Protein AF-X0XQK7-F1 (afdb_monomer_lite)

Structure (mmCIF, N/CA/C/O backbone):
data_AF-X0XQK7-F1
#
_entry.id   AF-X0XQK7-F1
#
loop_
_atom_site.group_PDB
_atom_site.id
_atom_site.type_symbol
_atom_site.label_atom_id
_atom_site.label_alt_id
_atom_site.label_comp_id
_atom_site.label_asym_id
_atom_site.label_entity_id
_atom_site.label_seq_id
_atom_site.pdbx_PDB_ins_code
_atom_site.Cartn_x
_atom_site.Cartn_y
_atom_site.Cartn_z
_atom_site.occupancy
_atom_site.B_iso_or_equiv
_atom_site.auth_seq_id
_atom_site.auth_comp_id
_atom_site.auth_asym_id
_atom_site.auth_atom_id
_atom_site.pdbx_PDB_model_num
ATOM 1 N N . MET 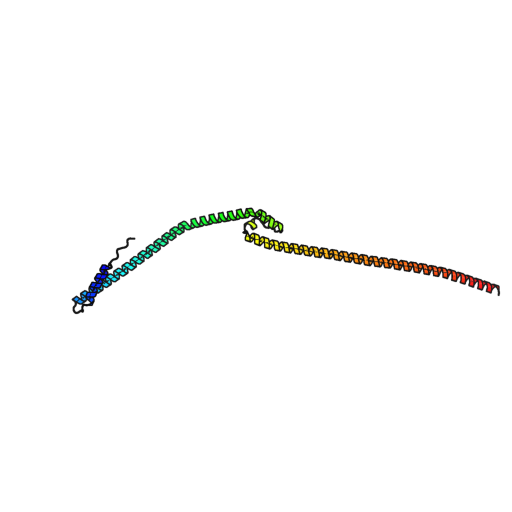A 1 1 ? 21.781 11.638 -45.495 1.00 48.09 1 MET A N 1
ATOM 2 C CA . MET A 1 1 ? 23.182 11.186 -45.359 1.00 48.09 1 MET A CA 1
ATOM 3 C C . MET A 1 1 ? 23.524 10.476 -46.659 1.00 48.09 1 MET A C 1
ATOM 5 O O . MET A 1 1 ? 22.944 9.431 -46.917 1.00 48.09 1 MET A O 1
ATOM 9 N N . GLU A 1 2 ? 24.336 11.081 -47.526 1.00 43.25 2 GLU A N 1
ATOM 10 C CA . GLU A 1 2 ? 24.772 10.426 -48.767 1.00 43.25 2 GLU A CA 1
ATOM 11 C C . GLU A 1 2 ? 25.749 9.304 -48.412 1.00 43.25 2 GLU A C 1
ATOM 13 O O . GLU A 1 2 ? 26.816 9.547 -47.840 1.00 43.25 2 GLU A O 1
ATOM 18 N N . ILE A 1 3 ? 25.367 8.062 -48.701 1.00 53.56 3 ILE A N 1
ATOM 19 C CA . ILE A 1 3 ? 26.274 6.924 -48.590 1.00 53.56 3 ILE A CA 1
ATOM 20 C C . ILE A 1 3 ? 27.269 7.080 -49.738 1.00 53.56 3 ILE A C 1
ATOM 22 O O . ILE A 1 3 ? 26.922 6.844 -50.892 1.00 53.56 3 ILE A O 1
ATOM 26 N N . LYS A 1 4 ? 28.496 7.521 -49.431 1.00 60.38 4 LYS A N 1
ATOM 27 C CA . LYS A 1 4 ? 29.592 7.503 -50.406 1.00 60.38 4 LYS A CA 1
ATOM 28 C C . LYS A 1 4 ? 29.722 6.084 -50.954 1.00 60.38 4 LYS A C 1
ATOM 30 O O . LYS A 1 4 ? 29.776 5.130 -50.179 1.00 60.38 4 LYS A O 1
ATOM 35 N N . GLU A 1 5 ? 29.750 5.965 -52.273 1.00 67.12 5 GLU A N 1
ATOM 36 C CA . GLU A 1 5 ? 29.839 4.687 -52.970 1.00 67.12 5 GLU A CA 1
ATOM 37 C C . GLU A 1 5 ? 31.107 3.927 -52.532 1.00 67.12 5 GLU A C 1
ATOM 39 O O . GLU A 1 5 ? 32.182 4.513 -52.371 1.00 67.12 5 GLU A O 1
ATOM 44 N N . PHE A 1 6 ? 30.966 2.630 -52.245 1.00 68.50 6 PHE A N 1
ATOM 45 C CA . PHE A 1 6 ? 32.054 1.789 -51.741 1.00 68.50 6 PHE A CA 1
ATOM 46 C C . PHE A 1 6 ? 33.120 1.595 -52.825 1.00 68.50 6 PHE A C 1
ATOM 48 O O . PHE A 1 6 ? 32.852 0.994 -53.861 1.00 68.50 6 PHE A O 1
ATOM 55 N N . ASN A 1 7 ? 34.338 2.067 -52.564 1.00 70.44 7 ASN A N 1
ATOM 56 C CA . ASN A 1 7 ? 35.490 1.920 -53.450 1.00 70.44 7 ASN A CA 1
ATOM 57 C C . ASN A 1 7 ? 36.684 1.408 -52.624 1.00 70.44 7 ASN A C 1
ATOM 59 O O . ASN A 1 7 ? 37.007 2.041 -51.613 1.00 70.44 7 ASN A O 1
ATOM 63 N N . PRO A 1 8 ? 37.340 0.290 -52.996 1.00 76.19 8 PRO A N 1
ATOM 64 C CA . PRO A 1 8 ? 37.168 -0.498 -54.225 1.00 76.19 8 PRO A CA 1
ATOM 65 C C . PRO A 1 8 ? 35.958 -1.439 -54.196 1.00 76.19 8 PRO A C 1
ATOM 67 O O . PRO A 1 8 ? 35.645 -2.040 -53.172 1.00 76.19 8 PRO A O 1
ATOM 70 N N . THR A 1 9 ? 35.310 -1.617 -55.342 1.00 85.62 9 THR A N 1
ATOM 71 C CA . THR A 1 9 ? 34.210 -2.568 -55.539 1.00 85.62 9 THR A CA 1
ATOM 72 C C . THR A 1 9 ? 34.689 -4.017 -55.425 1.00 85.62 9 THR A C 1
ATOM 74 O O . THR A 1 9 ? 35.862 -4.341 -55.621 1.00 85.62 9 THR A O 1
ATOM 77 N N . ARG A 1 10 ? 33.760 -4.944 -55.161 1.00 86.06 10 ARG A N 1
ATOM 78 C CA . ARG A 1 10 ? 34.075 -6.382 -55.085 1.00 86.06 10 ARG A CA 1
ATOM 79 C C . ARG A 1 10 ? 34.738 -6.907 -56.365 1.00 86.06 10 ARG A C 1
ATOM 81 O O . ARG A 1 10 ? 35.629 -7.745 -56.276 1.00 86.06 10 ARG A O 1
ATOM 88 N N . ALA A 1 11 ? 34.320 -6.403 -57.527 1.00 87.00 11 ALA A N 1
ATOM 89 C CA . ALA A 1 11 ? 34.898 -6.770 -58.816 1.00 87.00 11 ALA A CA 1
ATOM 90 C C . ALA A 1 11 ? 36.361 -6.309 -58.943 1.00 87.00 11 ALA A C 1
ATOM 92 O O . ALA A 1 11 ? 37.207 -7.079 -59.389 1.00 87.00 11 ALA A O 1
ATOM 93 N N . GLU A 1 12 ? 36.684 -5.094 -58.492 1.00 87.19 12 GLU A N 1
ATOM 94 C CA . GLU A 1 12 ? 38.056 -4.565 -58.504 1.00 87.19 12 GLU A CA 1
ATOM 95 C C . GLU A 1 12 ? 38.977 -5.313 -57.536 1.00 87.19 12 GLU A C 1
ATOM 97 O O . GLU A 1 12 ? 40.125 -5.601 -57.877 1.00 87.19 12 GLU A O 1
ATOM 102 N N . VAL A 1 13 ? 38.469 -5.676 -56.354 1.00 88.62 13 VAL A N 1
ATOM 103 C CA . VAL A 1 13 ? 39.210 -6.493 -55.380 1.00 88.6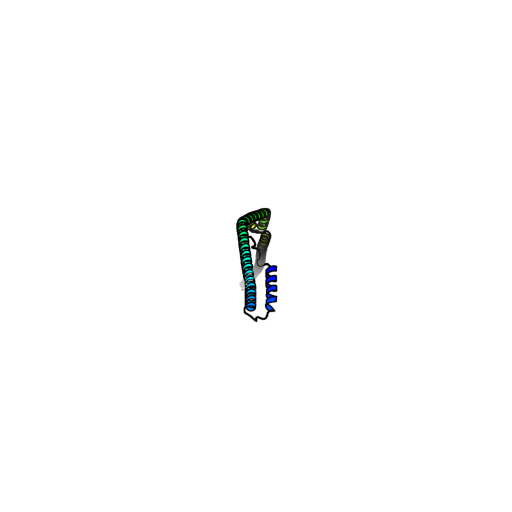2 13 VAL A CA 1
ATOM 104 C C . VAL A 1 13 ? 39.488 -7.886 -55.940 1.00 88.62 13 VAL A C 1
ATOM 106 O O . VAL A 1 13 ? 40.607 -8.382 -55.818 1.00 88.62 13 VAL A O 1
ATOM 109 N N . GLN A 1 14 ? 38.494 -8.509 -56.579 1.00 89.94 14 GLN A N 1
ATOM 110 C CA . GLN A 1 14 ? 38.647 -9.830 -57.183 1.00 89.94 14 GLN A CA 1
ATOM 111 C C . GLN A 1 14 ? 39.654 -9.796 -58.339 1.00 89.94 14 GLN A C 1
ATOM 113 O O . GLN A 1 14 ? 40.571 -10.608 -58.363 1.00 89.94 14 GLN A O 1
ATOM 118 N N . LYS A 1 15 ? 39.569 -8.789 -59.216 1.00 90.75 15 LYS A N 1
ATOM 119 C CA . LYS A 1 15 ? 40.538 -8.591 -60.299 1.00 90.75 15 LYS A CA 1
ATOM 120 C C . LYS A 1 15 ? 41.966 -8.417 -59.772 1.00 90.75 15 LYS A C 1
ATOM 122 O O . LYS A 1 15 ? 42.874 -9.080 -60.255 1.00 90.75 15 LYS A O 1
ATOM 127 N N . ALA A 1 16 ? 42.173 -7.564 -58.766 1.00 89.31 16 ALA A N 1
ATOM 128 C CA . ALA A 1 16 ? 43.500 -7.352 -58.184 1.00 89.31 16 ALA A CA 1
ATOM 129 C C . ALA A 1 16 ? 44.050 -8.611 -57.494 1.00 89.31 16 ALA A C 1
ATOM 131 O O . ALA A 1 16 ? 45.258 -8.851 -57.528 1.00 89.31 16 ALA A O 1
ATOM 132 N N . LYS A 1 17 ? 43.174 -9.421 -56.886 1.00 91.25 17 LYS A N 1
ATOM 133 C CA . LYS A 1 17 ? 43.531 -10.731 -56.336 1.00 91.25 17 LYS A CA 1
ATOM 134 C C . LYS A 1 17 ? 43.984 -11.682 -57.443 1.00 91.25 17 LYS A C 1
ATOM 136 O O . LYS A 1 17 ? 45.057 -12.255 -57.310 1.00 91.25 17 LYS A O 1
ATOM 141 N N . ASP A 1 18 ? 43.205 -11.819 -58.510 1.00 91.75 18 ASP A N 1
ATOM 142 C CA . ASP A 1 18 ? 43.505 -12.743 -59.609 1.00 91.75 18 ASP A CA 1
ATOM 143 C C . ASP A 1 18 ? 44.793 -12.337 -60.346 1.00 91.75 18 ASP A C 1
ATOM 145 O O . ASP A 1 18 ? 45.651 -13.181 -60.588 1.00 91.75 18 ASP A O 1
ATOM 149 N N . GLU A 1 19 ? 45.002 -11.036 -60.586 1.00 89.25 19 GLU A N 1
ATOM 150 C CA . GLU A 1 19 ? 46.271 -10.491 -61.100 1.00 89.25 19 GLU A CA 1
ATOM 151 C C . GLU A 1 19 ? 47.459 -10.843 -60.188 1.00 89.25 19 GLU A C 1
ATOM 153 O O . GLU A 1 19 ? 48.532 -11.201 -60.667 1.00 89.25 19 GLU A O 1
ATOM 158 N N . SER A 1 20 ? 47.270 -10.775 -58.868 1.00 88.12 20 SER A N 1
ATOM 159 C CA . SER A 1 20 ? 48.330 -11.082 -57.901 1.00 88.12 20 SER A CA 1
ATOM 160 C C . SER A 1 20 ? 48.591 -12.583 -57.748 1.00 88.12 20 SER A C 1
ATOM 162 O O . SER A 1 20 ? 49.705 -12.957 -57.399 1.00 88.12 20 SER A O 1
ATOM 164 N N . LEU A 1 21 ? 47.607 -13.451 -58.023 1.00 89.00 21 LEU A N 1
ATOM 165 C CA . LEU A 1 21 ? 47.806 -14.907 -58.056 1.00 89.00 21 LEU A CA 1
ATOM 166 C C . LEU A 1 21 ? 48.770 -15.303 -59.178 1.00 89.00 21 LEU A C 1
ATOM 168 O O . LEU A 1 21 ? 49.673 -16.096 -58.943 1.00 89.00 21 LEU A O 1
ATOM 172 N N . VAL A 1 22 ? 48.650 -14.674 -60.351 1.00 89.06 22 VAL A N 1
ATOM 173 C CA . VAL A 1 22 ? 49.595 -14.872 -61.463 1.00 89.06 22 VAL A CA 1
ATOM 174 C C . VAL A 1 22 ? 51.014 -14.439 -61.076 1.00 89.06 22 VAL A C 1
ATOM 176 O O . VAL A 1 22 ? 51.987 -15.071 -61.475 1.00 89.06 22 VAL A O 1
ATOM 179 N N . LEU A 1 23 ? 51.155 -13.377 -60.274 1.00 88.50 23 LEU A N 1
ATOM 180 C CA . LEU A 1 23 ? 52.462 -12.918 -59.789 1.00 88.50 23 LEU A CA 1
ATOM 181 C C . LEU A 1 23 ? 53.088 -13.862 -58.751 1.00 88.50 23 LEU A C 1
ATOM 183 O O . LEU A 1 23 ? 54.309 -13.897 -58.645 1.00 88.50 23 LEU A O 1
ATOM 187 N N . LEU A 1 24 ? 52.284 -14.629 -58.006 1.00 85.94 24 LEU A N 1
ATOM 188 C CA . LEU A 1 24 ? 52.780 -15.604 -57.024 1.00 85.94 24 LEU A CA 1
ATOM 189 C C . LEU A 1 24 ? 53.427 -16.834 -57.671 1.00 85.94 24 LEU A C 1
ATOM 191 O O . LEU A 1 24 ? 54.260 -17.477 -57.041 1.00 85.94 24 LEU A O 1
ATOM 195 N N . GLU A 1 25 ? 53.047 -17.161 -58.905 1.00 86.56 25 GLU A N 1
ATOM 196 C CA . GLU A 1 25 ? 53.615 -18.285 -59.660 1.00 86.56 25 GLU A CA 1
ATOM 197 C C . GLU A 1 25 ? 54.960 -17.936 -60.322 1.00 86.56 25 GLU A C 1
ATOM 199 O O . GLU A 1 25 ? 55.667 -18.829 -60.788 1.00 86.56 25 GLU A O 1
ATOM 204 N N . LYS A 1 26 ? 55.338 -16.649 -60.362 1.00 84.88 26 LYS A N 1
ATOM 205 C CA . LYS A 1 26 ? 56.610 -16.192 -60.937 1.00 84.88 26 LYS A CA 1
ATOM 206 C C . LYS A 1 26 ? 57.755 -16.345 -59.930 1.00 84.88 26 LYS A C 1
ATOM 208 O O . LYS A 1 26 ? 57.681 -15.839 -58.812 1.00 84.88 26 LYS A O 1
ATOM 213 N N . GLU A 1 27 ? 58.857 -16.962 -60.354 1.00 86.75 27 GLU A N 1
ATOM 214 C CA . GLU A 1 27 ? 60.122 -16.916 -59.615 1.00 86.75 27 GLU A CA 1
ATOM 215 C C . GLU A 1 27 ? 60.802 -15.554 -59.833 1.00 86.75 27 GLU A C 1
ATOM 217 O O . GLU A 1 27 ? 60.880 -15.058 -60.958 1.00 86.75 27 GLU A O 1
ATOM 222 N N . ILE A 1 28 ? 61.274 -14.918 -58.756 1.00 88.25 28 ILE A N 1
ATOM 223 C CA . ILE A 1 28 ? 61.929 -13.606 -58.837 1.00 88.25 28 ILE A CA 1
ATOM 224 C C . ILE A 1 28 ? 63.389 -13.816 -59.234 1.00 88.25 28 ILE A C 1
ATOM 226 O O . ILE A 1 28 ? 64.242 -14.078 -58.387 1.00 88.25 28 ILE A O 1
ATOM 230 N N . THR A 1 29 ? 63.676 -13.692 -60.526 1.00 87.62 29 THR A N 1
ATOM 231 C CA . THR A 1 29 ? 65.019 -13.910 -61.084 1.00 87.62 29 THR A CA 1
ATOM 232 C C . THR A 1 29 ? 65.709 -12.621 -61.528 1.00 87.62 29 THR A C 1
ATOM 234 O O . THR A 1 29 ? 66.916 -12.625 -61.760 1.00 87.62 29 THR A O 1
ATOM 237 N N . ASP A 1 30 ? 64.975 -11.511 -61.652 1.00 89.94 30 ASP A N 1
ATOM 238 C CA . ASP A 1 30 ? 65.503 -10.220 -62.101 1.00 89.94 30 ASP A CA 1
ATOM 239 C C . ASP A 1 30 ? 64.832 -9.015 -61.404 1.00 89.94 30 ASP A C 1
ATOM 241 O O . ASP A 1 30 ? 63.861 -9.132 -60.656 1.00 89.94 30 ASP A O 1
ATOM 245 N N . VAL A 1 31 ? 65.375 -7.816 -61.634 1.00 89.06 31 VAL A N 1
ATOM 246 C CA . VAL A 1 31 ? 64.881 -6.568 -61.017 1.00 89.06 31 VAL A CA 1
ATOM 247 C C . VAL A 1 31 ? 63.468 -6.206 -61.502 1.00 89.06 31 VAL A C 1
ATOM 249 O O . VAL A 1 31 ? 62.700 -5.577 -60.770 1.00 89.06 31 VAL A O 1
ATOM 252 N N . ASN A 1 32 ? 63.098 -6.629 -62.712 1.00 88.56 32 ASN A N 1
ATOM 253 C CA . ASN A 1 32 ? 61.799 -6.325 -63.308 1.00 88.56 32 ASN A CA 1
ATOM 254 C C . ASN A 1 32 ? 60.688 -7.144 -62.638 1.00 88.56 32 ASN A C 1
ATOM 256 O O . ASN A 1 32 ? 59.714 -6.577 -62.149 1.00 88.56 32 ASN A O 1
ATOM 260 N N . THR A 1 33 ? 60.880 -8.458 -62.518 1.00 85.06 33 THR A N 1
ATOM 261 C CA . THR A 1 33 ? 59.988 -9.378 -61.797 1.00 85.06 33 THR A CA 1
ATOM 262 C C . THR A 1 33 ? 59.856 -9.000 -60.323 1.00 85.06 33 THR A C 1
ATOM 264 O O . THR A 1 33 ? 58.748 -9.018 -59.787 1.00 85.06 33 THR A O 1
ATOM 267 N N . PHE A 1 34 ? 60.940 -8.554 -59.677 1.00 89.56 34 PHE A N 1
ATOM 268 C CA . PHE A 1 34 ? 60.877 -8.001 -58.320 1.00 89.56 34 PHE A CA 1
ATOM 269 C C . PHE A 1 34 ? 59.960 -6.771 -58.232 1.00 89.56 34 PHE A C 1
ATOM 271 O O . PHE A 1 34 ? 59.120 -6.681 -57.334 1.00 89.56 34 PHE A O 1
ATOM 278 N N . THR A 1 35 ? 60.108 -5.829 -59.167 1.00 90.62 35 THR A N 1
ATOM 279 C CA . THR A 1 35 ? 59.322 -4.587 -59.186 1.00 90.62 35 THR A CA 1
ATOM 280 C C . THR A 1 35 ? 57.837 -4.875 -59.407 1.00 90.62 35 THR A C 1
ATOM 282 O O . THR A 1 35 ? 57.004 -4.353 -58.669 1.00 90.62 35 THR A O 1
ATOM 285 N N . GLU A 1 36 ? 57.498 -5.774 -60.337 1.00 87.94 36 GLU A N 1
ATOM 286 C CA . GLU A 1 36 ? 56.112 -6.195 -60.592 1.00 87.94 36 GLU A CA 1
ATOM 287 C C . GLU A 1 36 ? 55.446 -6.808 -59.348 1.00 87.94 36 GLU A C 1
ATOM 289 O O . GLU A 1 36 ? 54.310 -6.465 -59.005 1.00 87.94 36 GLU A O 1
ATOM 294 N N . VAL A 1 37 ? 56.156 -7.692 -58.637 1.00 88.19 37 VAL A N 1
ATOM 295 C CA . VAL A 1 37 ? 55.646 -8.335 -57.415 1.00 88.19 37 VAL A CA 1
ATOM 296 C C . VAL A 1 37 ? 55.472 -7.316 -56.280 1.00 88.19 37 VAL A C 1
ATOM 298 O O . VAL A 1 37 ? 54.450 -7.338 -55.584 1.00 88.19 37 VAL A O 1
ATOM 301 N N . ASP A 1 38 ? 56.416 -6.386 -56.089 1.00 89.75 38 ASP A N 1
ATOM 302 C CA . ASP A 1 38 ? 56.300 -5.349 -55.053 1.00 89.75 38 ASP A CA 1
ATOM 303 C C . ASP A 1 38 ? 55.182 -4.335 -55.357 1.00 89.75 38 ASP A C 1
ATOM 305 O O . ASP A 1 38 ? 54.454 -3.925 -54.447 1.00 89.75 38 ASP A O 1
ATOM 309 N N . GLU A 1 39 ? 54.977 -3.969 -56.622 1.00 90.44 39 GLU A N 1
ATOM 310 C CA . GLU A 1 39 ? 53.853 -3.130 -57.046 1.00 90.44 39 GLU A CA 1
ATOM 311 C C . GLU A 1 39 ? 52.504 -3.825 -56.828 1.00 90.44 39 GLU A C 1
ATOM 313 O O . GLU A 1 39 ? 51.584 -3.215 -56.268 1.00 90.44 39 GLU A O 1
ATOM 318 N N . GLY A 1 40 ? 52.396 -5.115 -57.169 1.00 88.44 40 GLY A N 1
ATOM 319 C CA . GLY A 1 40 ? 51.221 -5.940 -56.873 1.00 88.44 40 GLY A CA 1
ATOM 320 C C . GLY A 1 40 ? 50.914 -5.991 -55.372 1.00 88.44 40 GLY A C 1
ATOM 321 O O . GLY A 1 40 ? 49.790 -5.703 -54.942 1.00 88.44 40 GLY A O 1
ATOM 322 N N . ARG A 1 41 ? 51.936 -6.234 -54.540 1.00 92.94 41 ARG A N 1
ATOM 323 C CA . ARG A 1 41 ? 51.831 -6.207 -53.070 1.00 92.94 41 ARG A CA 1
ATOM 324 C C . ARG A 1 41 ? 51.351 -4.849 -52.557 1.00 92.94 41 ARG A C 1
ATOM 326 O O . ARG A 1 41 ? 50.435 -4.786 -51.734 1.00 92.94 41 ARG A O 1
ATOM 333 N N . LYS A 1 42 ? 51.949 -3.752 -53.031 1.00 92.88 42 LYS A N 1
ATOM 334 C CA . LYS A 1 42 ? 51.570 -2.379 -52.653 1.00 92.88 42 LYS A CA 1
ATOM 335 C C . LYS A 1 42 ? 50.132 -2.058 -53.064 1.00 92.88 42 LYS A C 1
ATOM 337 O O . LYS A 1 42 ? 49.409 -1.441 -52.279 1.00 92.88 42 LYS A O 1
ATOM 342 N N . LYS A 1 43 ? 49.691 -2.502 -54.246 1.00 89.38 43 LYS A N 1
ATOM 343 C CA . LYS A 1 43 ? 48.312 -2.342 -54.737 1.00 89.38 43 LYS A CA 1
ATOM 344 C C . LYS A 1 43 ? 47.310 -3.048 -53.819 1.00 89.38 43 LYS A C 1
ATOM 346 O O . LYS A 1 43 ? 46.357 -2.405 -53.375 1.00 89.38 43 LYS A O 1
ATOM 351 N N . LEU A 1 44 ? 47.558 -4.310 -53.454 1.00 90.12 44 LEU A N 1
ATOM 352 C CA . LEU A 1 44 ? 46.718 -5.051 -52.503 1.00 90.12 44 LEU A CA 1
ATOM 353 C C . LEU A 1 44 ? 46.696 -4.399 -51.113 1.00 90.12 44 LEU A C 1
ATOM 355 O O . LEU A 1 44 ? 45.623 -4.203 -50.540 1.00 90.12 44 LEU A O 1
ATOM 359 N N . ALA A 1 45 ? 47.857 -3.994 -50.588 1.00 91.56 45 ALA A N 1
ATOM 360 C CA . ALA A 1 45 ? 47.954 -3.324 -49.290 1.00 91.56 45 ALA A CA 1
ATOM 361 C C . ALA A 1 45 ? 47.180 -1.993 -49.265 1.00 91.56 45 ALA A C 1
ATOM 363 O O . ALA A 1 45 ? 46.477 -1.689 -48.296 1.00 91.56 45 ALA A O 1
ATOM 364 N N . LYS A 1 46 ? 47.253 -1.213 -50.352 1.00 91.00 46 LYS A N 1
ATOM 365 C CA . LYS A 1 46 ? 46.479 0.023 -50.514 1.00 91.00 46 LYS A CA 1
ATOM 366 C C . LYS A 1 46 ? 44.978 -0.263 -50.547 1.00 91.00 46 LYS A C 1
ATOM 368 O O . LYS A 1 46 ? 44.238 0.399 -49.826 1.00 91.00 46 LYS A O 1
ATOM 373 N N . MET A 1 47 ? 44.532 -1.266 -51.308 1.00 91.00 47 MET A N 1
ATOM 374 C CA . MET A 1 47 ? 43.120 -1.674 -51.344 1.00 91.00 47 MET A CA 1
ATOM 375 C C . MET A 1 47 ? 42.612 -2.112 -49.965 1.00 91.00 47 MET A C 1
ATOM 377 O O . MET A 1 47 ? 41.561 -1.642 -49.534 1.00 91.00 47 MET A O 1
ATOM 381 N N . MET A 1 48 ? 43.373 -2.931 -49.231 1.00 89.75 48 MET A N 1
ATOM 382 C CA . MET A 1 48 ? 43.036 -3.322 -47.856 1.00 89.75 48 MET A CA 1
ATOM 383 C C . MET A 1 48 ? 42.871 -2.113 -46.927 1.00 89.75 48 MET A C 1
ATOM 385 O O . MET A 1 48 ? 41.907 -2.043 -46.161 1.00 89.75 48 MET A O 1
ATOM 389 N N . SER A 1 49 ? 43.798 -1.154 -46.999 1.00 91.50 49 SER A N 1
ATOM 390 C CA . SER A 1 49 ? 43.738 0.076 -46.204 1.00 91.50 49 SER A CA 1
ATOM 391 C C . SER A 1 49 ? 42.494 0.903 -46.541 1.00 91.50 49 SER A C 1
ATOM 393 O O . SER A 1 49 ? 41.767 1.317 -45.636 1.00 91.50 49 SER A O 1
ATOM 395 N N . THR A 1 50 ? 42.182 1.074 -47.830 1.00 89.44 50 THR A N 1
ATOM 396 C CA . THR A 1 50 ? 40.979 1.788 -48.282 1.00 89.44 50 THR A CA 1
ATOM 397 C C . THR A 1 50 ? 39.700 1.123 -47.770 1.00 89.44 50 THR A C 1
ATOM 399 O O . THR A 1 50 ? 38.859 1.808 -47.188 1.00 89.44 50 THR A O 1
ATOM 402 N N . ILE A 1 51 ? 39.578 -0.205 -47.897 1.00 88.31 51 ILE A N 1
ATOM 403 C CA . ILE A 1 51 ? 38.420 -0.969 -47.397 1.00 88.31 51 ILE A CA 1
ATOM 404 C C . ILE A 1 51 ? 38.260 -0.775 -45.883 1.00 88.31 51 ILE A C 1
ATOM 406 O O . ILE A 1 51 ? 37.166 -0.478 -45.401 1.00 88.31 51 ILE A O 1
ATOM 410 N N . SER A 1 52 ? 39.354 -0.906 -45.127 1.00 91.69 52 SER A N 1
ATOM 411 C CA . SER A 1 52 ? 39.355 -0.745 -43.668 1.00 91.69 52 SER A CA 1
ATOM 412 C C . SER A 1 52 ? 38.937 0.666 -43.243 1.00 91.69 52 SER A C 1
ATOM 414 O O . SER A 1 52 ? 38.083 0.829 -42.369 1.00 91.69 52 SER A O 1
ATOM 416 N N . ASN A 1 53 ? 39.483 1.698 -43.892 1.00 89.56 53 ASN A N 1
ATOM 417 C CA . ASN A 1 53 ? 39.164 3.093 -43.593 1.00 89.56 53 ASN A CA 1
ATOM 418 C C . ASN A 1 53 ? 37.716 3.440 -43.952 1.00 89.56 53 ASN A C 1
ATOM 420 O O . ASN A 1 53 ? 37.039 4.094 -43.156 1.00 89.56 53 ASN A O 1
ATOM 424 N N . PHE A 1 54 ? 37.214 2.951 -45.089 1.00 88.62 54 PHE A N 1
ATOM 425 C CA . PHE A 1 54 ? 35.809 3.103 -45.456 1.00 88.62 54 PHE A CA 1
ATOM 426 C C . PHE A 1 54 ? 34.894 2.448 -44.416 1.00 88.62 54 PHE A C 1
ATOM 428 O O . PHE A 1 54 ? 33.970 3.090 -43.919 1.00 88.62 54 PHE A O 1
ATOM 435 N N . ALA A 1 55 ? 35.173 1.200 -44.024 1.00 84.94 55 ALA A N 1
ATOM 436 C CA . ALA A 1 55 ? 34.367 0.481 -43.039 1.00 84.94 55 ALA A CA 1
ATOM 437 C C . ALA A 1 55 ? 34.343 1.196 -41.676 1.00 84.94 55 ALA A C 1
ATOM 439 O O . ALA A 1 55 ? 33.284 1.303 -41.053 1.00 84.94 55 ALA A O 1
ATOM 440 N N . LYS A 1 56 ? 35.485 1.734 -41.222 1.00 90.19 56 LYS A N 1
ATOM 441 C CA . LYS A 1 56 ? 35.568 2.545 -39.996 1.00 90.19 56 LYS A CA 1
ATOM 442 C C . LYS A 1 56 ? 34.746 3.830 -40.102 1.00 90.19 56 LYS A C 1
ATOM 444 O O . LYS A 1 56 ? 33.985 4.129 -39.183 1.00 90.19 56 LYS A O 1
ATOM 449 N N . ALA A 1 57 ? 34.867 4.561 -41.209 1.00 88.81 57 ALA A N 1
ATOM 450 C CA . ALA A 1 57 ? 34.129 5.802 -41.436 1.00 88.81 57 ALA A CA 1
ATOM 451 C C . ALA A 1 57 ? 32.613 5.564 -41.522 1.00 88.81 57 ALA A C 1
ATOM 453 O O . ALA A 1 57 ? 31.846 6.280 -40.881 1.00 88.81 57 ALA A O 1
ATOM 454 N N . ALA A 1 58 ? 32.183 4.518 -42.235 1.00 85.12 58 ALA A N 1
ATOM 455 C CA . ALA A 1 58 ? 30.783 4.113 -42.306 1.00 85.12 58 ALA A CA 1
ATOM 456 C C . ALA A 1 58 ? 30.239 3.772 -40.912 1.00 85.12 58 ALA A C 1
ATOM 458 O O . ALA A 1 58 ? 29.205 4.297 -40.507 1.00 85.12 58 ALA A O 1
ATOM 459 N N . ARG A 1 59 ? 30.972 2.964 -40.131 1.00 88.38 59 ARG A N 1
ATOM 460 C CA . ARG A 1 59 ? 30.580 2.601 -38.760 1.00 88.38 59 ARG A CA 1
ATOM 461 C C . ARG A 1 59 ? 30.470 3.831 -37.852 1.00 88.38 59 ARG A C 1
ATOM 463 O O . ARG A 1 59 ? 29.503 3.942 -37.106 1.00 88.38 59 ARG A O 1
ATOM 470 N N . ALA A 1 60 ? 31.409 4.772 -37.946 1.00 91.00 60 ALA A N 1
ATOM 471 C CA . ALA A 1 60 ? 31.342 6.035 -37.212 1.00 91.00 60 ALA A CA 1
ATOM 472 C C . ALA A 1 60 ? 30.119 6.880 -37.618 1.00 91.00 60 ALA A C 1
ATOM 474 O O . ALA A 1 60 ? 29.447 7.432 -36.748 1.00 91.00 60 ALA A O 1
ATOM 475 N N . GLY A 1 61 ? 29.798 6.933 -38.915 1.00 88.56 61 GLY A N 1
ATOM 476 C CA . GLY A 1 61 ? 28.598 7.593 -39.435 1.00 88.56 61 GLY A CA 1
ATOM 477 C C . GLY A 1 61 ? 27.307 6.987 -38.884 1.00 88.56 61 GLY A C 1
ATOM 478 O O . GLY A 1 61 ? 26.462 7.724 -38.379 1.00 88.56 61 GLY A O 1
ATOM 479 N N . TYR A 1 62 ? 27.190 5.655 -38.891 1.00 89.88 62 TYR A N 1
ATOM 480 C CA . TYR A 1 62 ? 26.045 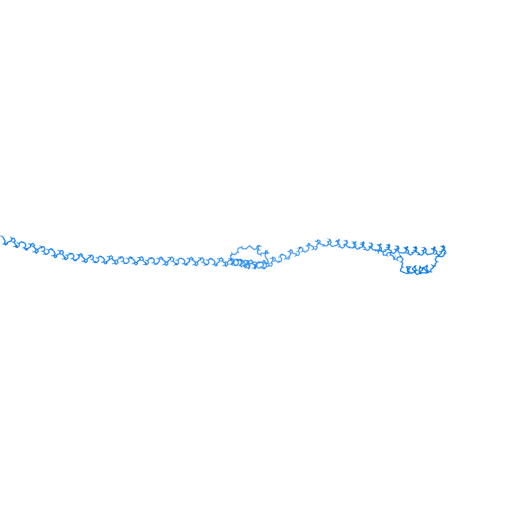4.948 -38.308 1.00 89.88 62 TYR A CA 1
ATOM 481 C C . TYR A 1 62 ? 25.899 5.206 -36.810 1.00 89.88 62 TYR A C 1
ATOM 483 O O . TYR A 1 62 ? 24.805 5.519 -36.354 1.00 89.88 62 TYR A O 1
ATOM 491 N N . ILE A 1 63 ? 26.994 5.132 -36.047 1.00 92.81 63 ILE A N 1
ATOM 492 C CA . ILE A 1 63 ? 26.972 5.412 -34.603 1.00 92.81 63 ILE A CA 1
ATOM 493 C C . ILE A 1 63 ? 26.532 6.854 -34.341 1.00 92.81 63 ILE A C 1
ATOM 495 O O . ILE A 1 63 ? 25.762 7.103 -33.417 1.00 92.81 63 ILE A O 1
ATOM 499 N N . LYS A 1 64 ? 27.007 7.814 -35.143 1.00 94.56 64 LYS A N 1
ATOM 500 C CA . LYS A 1 64 ? 26.597 9.213 -35.013 1.00 94.56 64 LYS A CA 1
ATOM 501 C C . LYS A 1 64 ? 25.104 9.381 -35.298 1.00 94.56 64 LYS A C 1
ATOM 503 O O . LYS A 1 64 ? 24.405 9.919 -34.453 1.00 94.56 64 LYS A O 1
ATOM 508 N N . ALA A 1 65 ? 24.615 8.853 -36.421 1.00 92.31 65 ALA A N 1
ATOM 509 C CA . ALA A 1 65 ? 23.193 8.904 -36.761 1.00 92.31 65 ALA A CA 1
ATOM 510 C C . ALA A 1 65 ? 22.318 8.235 -35.691 1.00 92.31 65 ALA A C 1
ATOM 512 O O . ALA A 1 65 ? 21.289 8.777 -35.309 1.00 92.31 65 ALA A O 1
ATOM 513 N N . GLN A 1 66 ? 22.749 7.089 -35.158 1.00 92.69 66 GLN A N 1
ATOM 514 C CA . GLN A 1 66 ? 22.056 6.413 -34.064 1.00 92.69 66 GLN A CA 1
ATOM 515 C C . GLN A 1 66 ? 21.966 7.301 -32.817 1.00 92.69 66 GLN A C 1
ATOM 517 O O . GLN A 1 66 ? 20.896 7.417 -32.229 1.00 92.69 66 GLN A O 1
ATOM 522 N N . LYS A 1 67 ? 23.071 7.940 -32.415 1.00 95.75 67 LYS A N 1
ATOM 523 C CA . LYS A 1 67 ? 23.084 8.864 -31.272 1.00 95.75 67 LYS A CA 1
ATOM 524 C C . LYS A 1 67 ? 22.197 10.084 -31.507 1.00 95.75 67 LYS A C 1
ATOM 526 O O . LYS A 1 67 ? 21.478 10.473 -30.593 1.00 95.75 67 LYS A O 1
ATOM 531 N N . ASP A 1 68 ? 22.236 10.655 -32.708 1.00 94.12 68 ASP A N 1
ATOM 532 C CA . ASP A 1 68 ? 21.406 11.802 -33.081 1.00 94.12 68 ASP A CA 1
ATOM 533 C C . ASP A 1 68 ? 19.912 11.428 -33.041 1.00 94.12 68 ASP A C 1
ATOM 535 O O . ASP A 1 68 ? 19.116 12.168 -32.468 1.00 94.12 68 ASP A O 1
ATOM 539 N N . ASN A 1 69 ? 19.543 10.237 -33.530 1.00 94.50 69 ASN A N 1
ATOM 540 C CA . ASN A 1 69 ? 18.174 9.719 -33.450 1.00 94.50 69 ASN A CA 1
ATOM 541 C C . ASN A 1 69 ? 17.718 9.505 -31.999 1.00 94.50 69 ASN A C 1
ATOM 543 O O . ASN A 1 69 ? 16.631 9.938 -31.640 1.00 94.50 69 ASN A O 1
ATOM 547 N N . ILE A 1 70 ? 18.550 8.884 -31.151 1.00 93.62 70 ILE A N 1
ATOM 548 C CA . ILE A 1 70 ? 18.242 8.692 -29.720 1.00 93.62 70 ILE A CA 1
ATOM 549 C C . ILE A 1 70 ? 18.058 10.043 -29.021 1.00 93.62 70 ILE A C 1
ATOM 551 O O . ILE A 1 70 ? 17.192 10.197 -28.164 1.00 93.62 70 ILE A O 1
ATOM 555 N N . LYS A 1 71 ? 18.876 11.039 -29.373 1.00 97.31 71 LYS A N 1
ATOM 556 C CA . LYS A 1 71 ? 18.747 12.387 -28.825 1.00 97.31 71 LYS A CA 1
ATOM 557 C C . LYS A 1 71 ? 17.404 13.012 -29.212 1.00 97.31 71 LYS A C 1
ATOM 559 O O . LYS A 1 71 ? 16.713 13.498 -28.327 1.00 97.31 71 LYS A O 1
ATOM 564 N N . GLN A 1 72 ? 17.027 12.948 -30.490 1.00 95.75 72 GLN A N 1
ATOM 565 C CA . GLN A 1 72 ? 15.731 13.445 -30.967 1.00 95.75 72 GLN A CA 1
ATOM 566 C C . GLN A 1 72 ? 14.556 12.712 -30.312 1.00 95.75 72 GLN A C 1
ATOM 568 O O . GLN A 1 72 ? 13.590 13.345 -29.903 1.00 95.75 72 GLN A O 1
ATOM 573 N N . GLU A 1 73 ? 14.646 11.389 -30.171 1.00 94.44 73 GLU A N 1
ATOM 574 C CA . GLU A 1 73 ? 13.637 10.588 -29.475 1.00 94.44 73 GLU A CA 1
ATOM 575 C C . GLU A 1 73 ? 13.455 11.061 -28.027 1.00 94.44 73 GLU A C 1
ATOM 577 O O . GLU A 1 73 ? 12.331 11.320 -27.601 1.00 94.44 73 GLU A O 1
ATOM 582 N N . ASN A 1 74 ? 14.553 11.243 -27.290 1.00 96.06 74 ASN A N 1
ATOM 583 C CA . ASN A 1 74 ? 14.498 11.721 -25.910 1.00 96.06 74 ASN A CA 1
ATOM 584 C C . ASN A 1 74 ? 13.963 13.155 -25.807 1.00 96.06 74 ASN A C 1
ATOM 586 O O . ASN A 1 74 ? 13.152 13.416 -24.927 1.00 96.06 74 ASN A O 1
ATOM 590 N N . GLU A 1 75 ? 14.353 14.060 -26.710 1.00 95.25 75 GLU A N 1
ATOM 591 C CA . GLU A 1 75 ? 13.818 15.429 -26.758 1.00 95.25 75 GLU A CA 1
ATOM 592 C C . GLU A 1 75 ? 12.291 15.425 -26.949 1.00 95.25 75 GLU A C 1
ATOM 594 O O . GLU A 1 75 ? 11.573 16.097 -26.207 1.00 95.25 75 GLU A O 1
ATOM 599 N N . LEU A 1 76 ? 11.780 14.605 -27.875 1.00 95.06 76 LEU A N 1
ATOM 600 C CA . LEU A 1 76 ? 10.339 14.452 -28.106 1.00 95.06 76 LEU A CA 1
ATOM 601 C C . LEU A 1 76 ? 9.618 13.824 -26.902 1.00 95.06 76 LEU A C 1
ATOM 603 O O . LEU A 1 76 ? 8.514 14.239 -26.541 1.00 95.06 76 LEU A O 1
ATOM 607 N N . ILE A 1 77 ? 10.228 12.824 -26.258 1.00 93.75 77 ILE A N 1
ATOM 608 C CA . ILE A 1 77 ? 9.684 12.214 -25.038 1.00 93.75 77 ILE A CA 1
ATOM 609 C C . ILE A 1 77 ? 9.614 13.248 -23.913 1.00 93.75 77 ILE A C 1
ATOM 611 O O . ILE A 1 77 ? 8.583 13.343 -23.244 1.00 93.75 77 ILE A O 1
ATOM 615 N N . ASP A 1 78 ? 10.679 14.018 -23.704 1.00 95.94 78 ASP A N 1
ATOM 616 C CA . ASP A 1 78 ? 10.764 15.024 -22.648 1.00 95.94 78 ASP A CA 1
ATOM 617 C C . ASP A 1 78 ? 9.784 16.184 -22.872 1.00 95.94 78 ASP A C 1
ATOM 619 O O . ASP A 1 78 ? 9.274 16.739 -21.900 1.00 95.94 78 ASP A O 1
ATOM 623 N N . GLU A 1 79 ? 9.432 16.498 -24.121 1.00 94.38 79 GLU A N 1
ATOM 624 C CA . GLU A 1 79 ? 8.378 17.466 -24.442 1.00 94.38 79 GLU A CA 1
ATOM 625 C C . GLU A 1 79 ? 6.978 16.955 -24.043 1.00 94.38 79 GLU A C 1
ATOM 627 O O . GLU A 1 79 ? 6.168 17.681 -23.456 1.00 94.38 79 GLU A O 1
ATOM 632 N N . ILE A 1 80 ? 6.683 15.678 -24.304 1.00 92.75 80 ILE A N 1
ATOM 633 C CA . ILE A 1 80 ? 5.349 15.095 -24.073 1.00 92.75 80 ILE A CA 1
ATOM 634 C C . ILE A 1 80 ? 5.149 14.676 -22.608 1.00 92.75 80 ILE A C 1
ATOM 636 O O . ILE A 1 80 ? 4.035 14.752 -22.069 1.00 92.75 80 ILE A O 1
ATOM 640 N N . LYS A 1 81 ? 6.212 14.225 -21.938 1.00 95.75 81 LYS A N 1
ATOM 641 C CA . LYS A 1 81 ? 6.171 13.614 -20.602 1.00 95.75 81 LYS A CA 1
ATOM 642 C C . LYS A 1 81 ? 5.519 14.504 -19.529 1.00 95.75 81 LYS A C 1
ATOM 644 O O . LYS A 1 81 ? 4.617 13.997 -18.859 1.00 95.75 81 LYS A O 1
ATOM 649 N N . PRO A 1 82 ? 5.843 15.806 -19.385 1.00 96.25 82 PRO A N 1
ATOM 650 C CA . PRO A 1 82 ? 5.200 16.669 -18.392 1.00 96.25 82 PRO A CA 1
ATOM 651 C C . PRO A 1 82 ? 3.690 16.791 -18.607 1.00 96.25 82 PRO A C 1
ATOM 653 O O . PRO A 1 82 ? 2.915 16.810 -17.651 1.00 96.25 82 PRO A O 1
ATOM 656 N N . THR A 1 83 ? 3.256 16.853 -19.865 1.00 95.12 83 THR A N 1
ATOM 657 C CA . THR A 1 83 ? 1.835 16.953 -20.216 1.00 95.12 83 THR A CA 1
ATOM 658 C C . THR A 1 83 ? 1.105 15.655 -19.897 1.00 95.12 83 THR A C 1
ATOM 660 O O . THR A 1 83 ? 0.054 15.684 -19.254 1.00 95.12 83 THR A O 1
ATOM 663 N N . ARG A 1 84 ? 1.683 14.507 -20.269 1.00 94.69 84 ARG A N 1
ATOM 664 C CA . ARG A 1 84 ? 1.165 13.182 -19.902 1.00 94.69 84 ARG A CA 1
ATOM 665 C C . ARG A 1 84 ? 1.028 13.037 -18.386 1.00 94.69 84 ARG A C 1
ATOM 667 O O . ARG A 1 84 ? -0.003 12.563 -17.914 1.00 94.69 84 ARG A O 1
ATOM 674 N N . ASP A 1 85 ? 2.040 13.453 -17.630 1.00 95.75 85 ASP A N 1
ATOM 675 C CA . ASP A 1 85 ? 2.054 13.313 -16.173 1.00 95.75 85 ASP A CA 1
ATOM 676 C C . ASP A 1 85 ? 0.999 14.215 -15.512 1.00 95.75 85 ASP A C 1
ATOM 678 O O . ASP A 1 85 ? 0.240 13.737 -14.670 1.00 95.75 85 ASP A O 1
ATOM 682 N N . LYS A 1 86 ? 0.826 15.458 -15.987 1.00 93.88 86 LYS A N 1
ATOM 683 C CA . LYS A 1 86 ? -0.280 16.339 -15.559 1.00 93.88 86 LYS A CA 1
ATOM 684 C C . LYS A 1 86 ? -1.660 15.760 -15.878 1.00 93.88 86 LYS A C 1
ATOM 686 O O . LYS A 1 86 ? -2.588 15.894 -15.084 1.00 93.88 86 LYS A O 1
ATOM 691 N N . LEU A 1 87 ? -1.833 15.135 -17.045 1.00 92.06 87 LEU A N 1
ATOM 692 C CA . LEU A 1 87 ? -3.093 14.473 -17.402 1.00 92.06 87 LEU A CA 1
ATOM 693 C C . LEU A 1 87 ? -3.364 13.263 -16.503 1.00 92.06 87 LEU A C 1
ATOM 695 O O . LEU A 1 87 ? -4.496 13.077 -16.056 1.00 92.06 87 LEU A O 1
ATOM 699 N N . LYS A 1 88 ? -2.329 12.472 -16.196 1.00 95.44 88 LYS A N 1
ATOM 700 C CA . LYS A 1 88 ? -2.414 11.347 -15.259 1.00 95.44 88 LYS A CA 1
ATOM 701 C C . LYS A 1 88 ? -2.815 11.816 -13.860 1.00 95.44 88 LYS A C 1
ATOM 703 O O . LYS A 1 88 ? -3.702 11.216 -13.263 1.00 95.44 88 LYS A O 1
ATOM 708 N N . GLU A 1 89 ? -2.213 12.893 -13.365 1.00 96.56 89 GLU A N 1
ATOM 709 C CA . GLU A 1 89 ? -2.563 13.501 -12.078 1.00 96.56 89 GLU A CA 1
ATOM 710 C C . GLU A 1 89 ? -4.029 13.952 -12.055 1.00 96.56 89 GLU A C 1
ATOM 712 O O . GLU A 1 89 ? -4.785 13.520 -11.189 1.00 96.56 89 GLU A O 1
ATOM 717 N N . LYS A 1 90 ? -4.479 14.706 -13.070 1.00 92.69 90 LYS A N 1
ATOM 718 C CA . LYS A 1 90 ? -5.888 15.125 -13.193 1.00 92.69 90 LYS A CA 1
ATOM 719 C C . LYS A 1 90 ? -6.857 13.942 -13.197 1.00 92.69 90 LYS A C 1
ATOM 721 O O . LYS A 1 90 ? -7.907 14.006 -12.556 1.00 92.69 90 LYS A O 1
ATOM 726 N N . LEU A 1 91 ? -6.519 12.871 -13.916 1.00 91.50 91 LEU A N 1
ATOM 727 C CA . LEU A 1 91 ? -7.335 11.660 -13.964 1.00 91.50 91 LEU A CA 1
ATOM 728 C C . LEU A 1 91 ? -7.401 10.976 -12.594 1.00 91.50 91 LEU A C 1
ATOM 730 O O . LEU A 1 91 ? -8.481 10.557 -12.181 1.00 91.50 91 LEU A O 1
ATOM 734 N N . ASN A 1 92 ? -6.274 10.876 -11.889 1.00 95.12 92 ASN A N 1
ATOM 735 C CA . ASN A 1 92 ? -6.220 10.295 -10.550 1.00 95.12 92 ASN A CA 1
ATOM 736 C C . ASN A 1 92 ? -7.052 11.110 -9.557 1.00 95.12 92 ASN A C 1
ATOM 738 O O . ASN A 1 92 ? -7.903 10.536 -8.887 1.00 95.12 92 ASN A O 1
ATOM 742 N N . THR A 1 93 ? -6.920 12.439 -9.555 1.00 93.75 93 THR A N 1
ATOM 743 C CA . THR A 1 93 ? -7.745 13.317 -8.713 1.00 93.75 93 THR A CA 1
ATOM 744 C C . THR A 1 93 ? -9.239 13.147 -8.998 1.00 93.75 93 THR A C 1
ATOM 746 O O . THR A 1 93 ? -10.055 13.148 -8.078 1.00 93.75 93 THR A O 1
ATOM 749 N N . TYR A 1 94 ? -9.637 12.993 -10.266 1.00 91.44 94 TYR A N 1
ATOM 750 C CA . TYR A 1 94 ? -11.038 12.733 -10.605 1.00 91.44 94 TYR A CA 1
ATOM 751 C C . TYR A 1 94 ? -11.508 11.361 -10.103 1.00 91.44 94 TYR A C 1
ATOM 753 O O . TYR A 1 94 ? -12.590 11.261 -9.526 1.00 91.44 94 TYR A O 1
ATOM 761 N N . LYS A 1 95 ? -10.692 10.312 -10.270 1.00 93.00 95 LYS A N 1
ATOM 762 C CA . LYS A 1 95 ? -10.994 8.967 -9.755 1.00 93.00 95 LYS A CA 1
ATOM 763 C C . LYS A 1 95 ? -11.129 8.956 -8.233 1.00 93.00 95 LYS A C 1
ATOM 765 O O . LYS A 1 95 ? -12.077 8.372 -7.726 1.00 93.00 95 LYS A O 1
ATOM 770 N N . GLU A 1 96 ? -10.238 9.633 -7.515 1.00 90.56 96 GLU A N 1
ATOM 771 C CA . GLU A 1 96 ? -10.313 9.784 -6.057 1.00 90.56 96 GLU A CA 1
ATOM 772 C C . GLU A 1 96 ? -11.605 10.487 -5.632 1.00 90.56 96 GLU A C 1
ATOM 774 O O . GLU A 1 96 ? -12.302 10.007 -4.741 1.00 90.56 96 GLU A O 1
ATOM 779 N N . LYS A 1 97 ? -11.991 11.569 -6.320 1.00 90.38 97 LYS A N 1
ATOM 780 C CA . LYS A 1 97 ? -13.278 12.239 -6.077 1.00 90.38 97 LYS A CA 1
ATOM 781 C C . LYS A 1 97 ? -14.465 11.309 -6.311 1.00 90.38 97 LYS A C 1
ATOM 783 O O . LYS A 1 97 ? -15.363 11.280 -5.478 1.00 90.38 97 LYS A O 1
ATOM 788 N N . GLN A 1 98 ? -14.455 10.531 -7.394 1.00 91.25 98 GLN A N 1
ATOM 789 C CA . GLN A 1 98 ? -15.505 9.548 -7.674 1.00 91.25 98 GLN A CA 1
ATOM 790 C C . GLN A 1 98 ? -15.584 8.469 -6.587 1.00 91.25 98 GLN A C 1
ATOM 792 O O . GLN A 1 98 ? -16.679 8.139 -6.145 1.00 91.25 98 GLN A O 1
ATOM 797 N N . ILE A 1 99 ? -14.445 7.968 -6.102 1.00 89.81 99 ILE A N 1
ATOM 798 C CA . ILE A 1 99 ? -14.391 7.008 -4.988 1.00 89.81 99 ILE A CA 1
ATOM 799 C C . ILE A 1 99 ? -14.961 7.625 -3.704 1.00 89.81 99 ILE A C 1
ATOM 801 O O . ILE A 1 99 ? -15.733 6.990 -2.991 1.00 89.81 99 ILE A O 1
ATOM 805 N N . ILE A 1 100 ? -14.622 8.876 -3.395 1.00 88.81 100 ILE A N 1
ATOM 806 C CA . ILE A 1 100 ? -15.176 9.565 -2.223 1.00 88.81 100 ILE A CA 1
ATOM 807 C C . ILE A 1 100 ? -16.689 9.773 -2.387 1.00 88.81 100 ILE A C 1
ATOM 809 O O . ILE A 1 100 ? -17.442 9.550 -1.443 1.00 88.81 100 ILE A O 1
ATOM 813 N N . GLU A 1 101 ? -17.163 10.167 -3.571 1.00 89.88 101 GLU A N 1
ATOM 814 C CA . GLU A 1 101 ? -18.593 10.325 -3.862 1.00 89.88 101 GLU A CA 1
ATOM 815 C C . GLU A 1 101 ? -19.367 9.009 -3.743 1.00 89.88 101 GLU A C 1
ATOM 817 O O . GLU A 1 101 ? -20.477 9.003 -3.209 1.00 89.88 101 GLU A O 1
ATOM 822 N N . THR A 1 102 ? -18.803 7.884 -4.194 1.00 89.00 102 THR A N 1
ATOM 823 C CA . THR A 1 102 ? -19.436 6.574 -4.002 1.00 89.00 102 THR A CA 1
ATOM 824 C C . THR A 1 102 ? -19.457 6.186 -2.528 1.00 89.00 102 THR A C 1
ATOM 826 O O . THR A 1 102 ? -20.512 5.788 -2.039 1.00 89.00 102 THR A O 1
ATOM 829 N N . ARG A 1 103 ? -18.360 6.390 -1.786 1.00 90.12 103 ARG A N 1
ATOM 830 C CA . ARG A 1 103 ? -18.301 6.148 -0.331 1.00 90.12 103 ARG A CA 1
ATOM 831 C C . ARG A 1 103 ? -19.315 6.994 0.442 1.00 90.12 103 ARG A C 1
ATOM 833 O O . ARG A 1 103 ? -19.991 6.464 1.321 1.00 90.12 103 ARG A O 1
ATOM 840 N N . LYS A 1 104 ? -19.509 8.266 0.068 1.00 91.81 104 LYS A N 1
ATOM 841 C CA . LYS A 1 104 ? -20.521 9.160 0.664 1.00 91.81 104 LYS A CA 1
ATOM 842 C C . LYS A 1 104 ? -21.942 8.601 0.583 1.00 91.81 104 LYS A C 1
ATOM 844 O O . LYS A 1 104 ? -22.724 8.829 1.497 1.00 91.81 104 LYS A O 1
ATOM 849 N N . LYS A 1 105 ? -22.284 7.836 -0.461 1.00 92.19 105 LYS A N 1
ATOM 850 C CA . LYS A 1 105 ? -23.613 7.204 -0.579 1.00 92.19 105 LYS A CA 1
ATOM 851 C C . LYS A 1 105 ? -23.849 6.124 0.478 1.00 92.19 105 LYS A C 1
ATOM 853 O O . LYS A 1 105 ? -24.982 5.931 0.901 1.00 92.19 105 LYS A O 1
ATOM 858 N N . PHE A 1 106 ? -22.795 5.426 0.900 1.00 90.19 106 PHE A N 1
ATOM 859 C CA . PHE A 1 106 ? -22.867 4.377 1.923 1.00 90.19 106 PHE A CA 1
ATOM 860 C C . PHE A 1 106 ? -22.647 4.905 3.341 1.00 90.19 106 PHE A C 1
ATOM 862 O O . PHE A 1 106 ? -22.884 4.180 4.306 1.00 90.19 106 PHE A O 1
ATOM 869 N N . LEU A 1 107 ? -22.205 6.154 3.467 1.00 92.12 107 LEU A N 1
ATOM 870 C CA . LEU A 1 107 ? -21.851 6.772 4.734 1.00 92.12 107 LEU A CA 1
ATOM 871 C C . LEU A 1 107 ? -22.998 6.776 5.761 1.00 92.12 107 LEU A C 1
ATOM 873 O O . LEU A 1 107 ? -22.729 6.353 6.881 1.00 92.12 107 LEU A O 1
ATOM 877 N N . PRO A 1 108 ? -24.263 7.107 5.417 1.00 93.25 108 PRO A N 1
ATOM 878 C CA . PRO A 1 108 ? -25.358 7.067 6.391 1.00 93.25 108 PRO A CA 1
ATOM 879 C C . PRO A 1 108 ? -25.531 5.681 7.022 1.00 93.25 108 PRO A C 1
ATOM 881 O O . PRO A 1 108 ? -25.558 5.543 8.239 1.00 93.25 108 PRO A O 1
ATOM 884 N N . LYS A 1 109 ? -25.523 4.632 6.190 1.00 93.00 109 LYS A N 1
ATOM 885 C CA . LYS A 1 109 ? -25.639 3.246 6.655 1.00 93.00 109 LYS A CA 1
ATOM 886 C C . LYS A 1 109 ? -24.451 2.829 7.528 1.00 93.00 109 LYS A C 1
ATOM 888 O O . LYS A 1 109 ? -24.632 2.113 8.505 1.00 93.00 109 LYS A O 1
ATOM 893 N N . ARG A 1 110 ? -23.233 3.257 7.183 1.00 92.06 110 ARG A N 1
ATOM 894 C CA . ARG A 1 110 ? -22.032 2.974 7.988 1.00 92.06 110 ARG A CA 1
ATOM 895 C C . ARG A 1 110 ? -22.103 3.676 9.342 1.00 92.06 110 ARG A C 1
ATOM 897 O O . ARG A 1 110 ? -21.833 3.043 10.353 1.00 92.06 110 ARG A O 1
ATOM 904 N N . MET A 1 111 ? -22.516 4.941 9.370 1.00 93.62 111 MET A N 1
ATOM 905 C CA . MET A 1 111 ? -22.706 5.690 10.614 1.00 93.62 111 MET A CA 1
ATOM 906 C C . MET A 1 111 ? -23.724 5.005 11.532 1.00 93.62 111 MET A C 1
ATOM 908 O O . MET A 1 111 ? -23.456 4.843 12.718 1.00 93.62 111 MET A O 1
ATOM 912 N N . GLU A 1 112 ? -24.842 4.520 10.984 1.00 93.38 112 GLU A N 1
ATOM 913 C CA . GLU A 1 112 ? -25.826 3.732 11.740 1.00 93.38 112 GLU A CA 1
ATOM 914 C C . GLU A 1 112 ? -25.215 2.451 12.336 1.00 93.38 112 GLU A C 1
ATOM 916 O O . GLU A 1 112 ? -25.444 2.151 13.506 1.00 93.38 112 GLU A O 1
ATOM 921 N N . GLN A 1 113 ? -24.388 1.725 11.573 1.00 92.62 113 GLN A N 1
ATOM 922 C CA . GLN A 1 113 ? -23.712 0.515 12.058 1.00 92.62 113 GLN A CA 1
ATOM 923 C C . GLN A 1 113 ? -22.763 0.804 13.228 1.00 92.62 113 GLN A C 1
ATOM 925 O O . GLN A 1 113 ? -22.773 0.076 14.219 1.00 92.62 113 GLN A O 1
ATOM 930 N N . PHE A 1 114 ? -21.946 1.857 13.140 1.00 94.06 114 PHE A N 1
ATOM 931 C CA . PHE A 1 114 ? -21.034 2.222 14.230 1.00 94.06 114 PHE A CA 1
ATOM 932 C C . PHE A 1 114 ? -21.778 2.785 15.451 1.00 94.06 114 PHE A C 1
ATOM 934 O O . PHE A 1 114 ? -21.384 2.505 16.585 1.00 94.06 114 PHE A O 1
ATOM 941 N N . ALA A 1 115 ? -22.900 3.480 15.243 1.00 94.12 115 ALA A N 1
ATOM 942 C CA . ALA A 1 115 ? -23.769 3.926 16.329 1.00 94.12 115 ALA A CA 1
ATOM 943 C C . ALA A 1 115 ? -24.398 2.747 17.100 1.00 94.12 115 ALA A C 1
ATOM 945 O O . ALA A 1 115 ? -24.499 2.808 18.326 1.00 94.12 115 ALA A O 1
ATOM 946 N N . GLU A 1 116 ? -24.763 1.652 16.419 1.00 92.81 116 GLU A N 1
ATOM 947 C CA . GLU A 1 116 ? -25.313 0.437 17.048 1.00 92.81 116 GLU A CA 1
ATOM 948 C C . GLU A 1 116 ? -24.353 -0.165 18.088 1.00 92.81 116 GLU A C 1
ATOM 950 O O . GLU A 1 116 ? -24.773 -0.566 19.174 1.00 92.81 116 GLU A O 1
ATOM 955 N N . ILE A 1 117 ? -23.052 -0.163 17.792 1.00 93.12 117 ILE A N 1
ATOM 956 C CA . ILE A 1 117 ? -21.997 -0.652 18.694 1.00 93.12 117 ILE A CA 1
ATOM 957 C C . ILE A 1 117 ? -21.435 0.440 19.620 1.00 93.12 117 ILE A C 1
ATOM 959 O O . ILE A 1 117 ? -20.413 0.227 20.268 1.00 93.12 117 ILE A O 1
ATOM 963 N N . LYS A 1 118 ? -22.090 1.610 19.696 1.00 89.88 118 LYS A N 1
ATOM 964 C CA . LYS A 1 118 ? -21.675 2.771 20.507 1.00 89.88 118 LYS A CA 1
ATOM 965 C C . LYS A 1 118 ? -20.232 3.221 20.242 1.00 89.88 118 LYS A C 1
ATOM 967 O O . LYS A 1 118 ? -19.512 3.590 21.167 1.00 89.88 118 LYS A O 1
ATOM 972 N N . CYS A 1 119 ? -19.808 3.164 18.983 1.00 90.00 119 CYS A N 1
ATOM 973 C CA . CYS A 1 119 ? -18.492 3.613 18.554 1.00 90.00 119 CYS A CA 1
ATOM 974 C C . CYS A 1 119 ? -18.603 4.988 17.889 1.00 90.00 119 CYS A C 1
ATOM 976 O O . CYS A 1 119 ? -19.202 5.115 16.821 1.00 90.00 119 CYS A O 1
ATOM 978 N N . ASP A 1 120 ? -17.969 5.996 18.485 1.00 87.88 120 ASP A N 1
ATOM 979 C CA . ASP A 1 120 ? -17.890 7.336 17.909 1.00 87.88 120 ASP A CA 1
ATOM 980 C C . ASP A 1 120 ? -16.772 7.380 16.862 1.00 87.88 120 ASP A C 1
ATOM 982 O O . ASP A 1 120 ? -15.588 7.448 17.192 1.00 87.88 120 ASP A O 1
ATOM 986 N N . ILE A 1 121 ? -17.153 7.310 15.587 1.00 91.00 121 ILE A N 1
ATOM 987 C CA . ILE A 1 121 ? -16.249 7.508 14.452 1.00 91.00 121 ILE A CA 1
ATOM 988 C C . ILE A 1 121 ? -16.727 8.690 13.619 1.00 91.00 121 ILE A C 1
ATOM 990 O O . ILE A 1 121 ? -17.927 8.872 13.403 1.00 91.00 121 ILE A O 1
ATOM 994 N N . THR A 1 122 ? -15.794 9.513 13.150 1.00 93.00 122 THR A N 1
ATOM 995 C CA . THR A 1 122 ? -16.153 10.673 12.333 1.00 93.00 122 THR A CA 1
ATOM 996 C C . THR A 1 122 ? -16.413 10.274 10.880 1.00 93.00 122 THR A C 1
ATOM 998 O O . THR A 1 122 ? -15.817 9.337 10.340 1.00 93.00 122 THR A O 1
ATOM 1001 N N . GLU A 1 123 ? -17.275 11.032 10.197 1.00 90.81 123 GLU A N 1
ATOM 1002 C CA . GLU A 1 123 ? -17.539 10.825 8.767 1.00 90.81 123 GLU A CA 1
ATOM 1003 C C . GLU A 1 123 ? -16.256 10.943 7.927 1.00 90.81 123 GLU A C 1
ATOM 1005 O O . GLU A 1 123 ? -16.045 10.198 6.969 1.00 90.81 123 GLU A O 1
ATOM 1010 N N . GLU A 1 124 ? -15.369 11.866 8.307 1.00 90.81 124 GLU A N 1
ATOM 1011 C CA . GLU A 1 124 ? -14.096 12.105 7.630 1.00 90.81 124 GLU A CA 1
ATOM 1012 C C . GLU A 1 124 ? -13.147 10.909 7.723 1.00 90.81 124 GLU A C 1
ATOM 1014 O O . GLU A 1 124 ? -12.417 10.629 6.770 1.00 90.81 124 GLU A O 1
ATOM 1019 N N . GLU A 1 125 ? -13.149 10.195 8.849 1.00 91.06 125 GLU A N 1
ATOM 1020 C CA . GLU A 1 125 ? -12.377 8.965 9.023 1.00 91.06 125 GLU A CA 1
ATOM 1021 C C . GLU A 1 125 ? -12.950 7.837 8.165 1.00 91.06 125 GLU A C 1
ATOM 1023 O O . GLU A 1 125 ? -12.203 7.204 7.419 1.00 91.06 125 GLU A O 1
ATOM 1028 N N . LEU A 1 126 ? -14.274 7.651 8.165 1.00 91.44 126 LEU A N 1
ATOM 1029 C CA . LEU A 1 126 ? -14.929 6.627 7.346 1.00 91.44 126 LEU A CA 1
ATOM 1030 C C . LEU A 1 126 ? -14.748 6.839 5.839 1.00 91.44 126 LEU A C 1
ATOM 1032 O O . LEU A 1 126 ? -14.684 5.866 5.089 1.00 91.44 126 LEU A O 1
ATOM 1036 N N . LEU A 1 127 ? -14.654 8.087 5.370 1.00 92.56 127 LEU A N 1
ATOM 1037 C CA . LEU A 1 127 ? -14.433 8.382 3.950 1.00 92.56 127 LEU A CA 1
ATOM 1038 C C . LEU A 1 127 ? -13.008 8.074 3.479 1.00 92.56 127 LEU A C 1
ATOM 1040 O O . LEU A 1 127 ? -12.806 7.825 2.284 1.00 92.56 127 LEU A O 1
ATOM 1044 N N . LYS A 1 128 ? -12.027 8.080 4.388 1.00 91.06 128 LYS A N 1
ATOM 1045 C CA . LYS A 1 128 ? -10.632 7.735 4.072 1.00 91.06 128 LYS A CA 1
ATOM 1046 C C . LYS A 1 128 ? -10.460 6.231 3.866 1.00 91.06 128 LYS A C 1
ATOM 1048 O O . LYS A 1 128 ? -9.644 5.834 3.036 1.00 91.06 128 LYS A O 1
ATOM 1053 N N . LEU A 1 129 ? -11.266 5.427 4.551 1.00 92.25 129 LEU A N 1
ATOM 1054 C CA . LEU A 1 129 ? -11.211 3.971 4.500 1.00 92.25 129 LEU A CA 1
ATOM 1055 C C . LEU A 1 129 ? -11.908 3.411 3.252 1.00 92.25 129 LEU A C 1
ATOM 1057 O O . LEU A 1 129 ? -12.926 3.934 2.786 1.00 92.25 129 LEU A O 1
ATOM 1061 N N . ASP A 1 130 ? -11.340 2.349 2.689 1.00 91.56 130 ASP A N 1
ATOM 1062 C CA . ASP A 1 130 ? -12.030 1.515 1.706 1.00 91.56 130 ASP A CA 1
ATOM 1063 C C . ASP A 1 130 ? -13.037 0.555 2.365 1.00 91.56 130 ASP A C 1
ATOM 1065 O O . ASP A 1 130 ? -13.201 0.521 3.585 1.00 91.56 130 ASP A O 1
ATOM 1069 N N . ASP A 1 131 ? -13.778 -0.181 1.541 1.00 89.25 131 ASP A N 1
ATOM 1070 C CA . ASP A 1 131 ? -14.880 -1.021 2.009 1.00 89.25 131 ASP A CA 1
ATOM 1071 C C . ASP A 1 131 ? -14.388 -2.182 2.891 1.00 89.25 131 ASP A C 1
ATOM 1073 O O . ASP A 1 131 ? -15.029 -2.496 3.897 1.00 89.25 131 ASP A O 1
ATOM 1077 N N . ASP A 1 132 ? -13.225 -2.755 2.569 1.00 93.12 132 ASP A N 1
ATOM 1078 C CA . ASP A 1 132 ? -12.612 -3.848 3.327 1.00 93.12 132 ASP A CA 1
ATOM 1079 C C . ASP A 1 132 ? -12.080 -3.345 4.676 1.00 93.12 132 ASP A C 1
ATOM 1081 O O . ASP A 1 132 ? -12.271 -3.982 5.713 1.00 93.12 132 ASP A O 1
ATOM 1085 N N . GLN A 1 133 ? -11.475 -2.157 4.689 1.00 94.38 133 GLN A N 1
ATOM 1086 C CA . GLN A 1 133 ? -10.997 -1.488 5.896 1.00 94.38 133 GLN A CA 1
ATOM 1087 C C . GLN A 1 133 ? -12.143 -1.102 6.833 1.00 94.38 133 GLN A C 1
ATOM 1089 O O . GLN A 1 133 ? -12.024 -1.284 8.044 1.00 94.38 133 GLN A O 1
ATOM 1094 N N . VAL A 1 134 ? -13.261 -0.598 6.298 1.00 94.25 134 VAL A N 1
ATOM 1095 C CA . VAL A 1 134 ? -14.458 -0.306 7.102 1.00 94.25 134 VAL A CA 1
ATOM 1096 C C . VAL A 1 134 ? -15.016 -1.588 7.715 1.00 94.25 134 VAL A C 1
ATOM 1098 O O . VAL A 1 134 ? -15.349 -1.598 8.900 1.00 94.25 134 VAL A O 1
ATOM 1101 N N . ALA A 1 135 ? -15.098 -2.673 6.939 1.00 92.88 135 ALA A N 1
ATOM 1102 C CA . ALA A 1 135 ? -15.574 -3.958 7.438 1.00 92.88 135 ALA A CA 1
ATOM 1103 C C . ALA A 1 135 ? -14.670 -4.504 8.555 1.00 92.88 135 ALA A C 1
ATOM 1105 O O . ALA A 1 135 ? -15.173 -4.894 9.609 1.00 92.88 135 ALA A O 1
ATOM 1106 N N . ALA A 1 136 ? -13.349 -4.470 8.362 1.00 95.31 136 ALA A N 1
ATOM 1107 C CA . ALA A 1 136 ? -12.381 -4.904 9.366 1.00 95.31 136 ALA A CA 1
ATOM 1108 C C . ALA A 1 136 ? -12.470 -4.070 10.655 1.00 95.31 136 ALA A C 1
ATOM 1110 O O . ALA A 1 136 ? -12.496 -4.630 11.752 1.00 95.31 136 ALA A O 1
ATOM 1111 N N . LEU A 1 137 ? -12.578 -2.742 10.531 1.00 95.00 137 LEU A N 1
ATOM 1112 C CA . LEU A 1 137 ? -12.721 -1.845 11.677 1.00 95.00 137 LEU A CA 1
ATOM 1113 C C . LEU A 1 137 ? -14.022 -2.102 12.446 1.00 95.00 137 LEU A C 1
ATOM 1115 O O . LEU A 1 137 ? -14.014 -2.132 13.675 1.00 95.00 137 LEU A O 1
ATOM 1119 N N . TYR A 1 138 ? -15.130 -2.312 11.732 1.00 95.62 138 TYR A N 1
ATOM 1120 C CA . TYR A 1 138 ? -16.417 -2.615 12.349 1.00 95.62 138 TYR A CA 1
ATOM 1121 C C . TYR A 1 138 ? -16.380 -3.933 13.127 1.00 95.62 138 TYR A C 1
ATOM 1123 O O . TYR A 1 138 ? -16.866 -3.978 14.253 1.00 95.62 138 TYR A O 1
ATOM 1131 N N . VAL A 1 139 ? -15.782 -4.990 12.564 1.00 95.38 139 VAL A N 1
ATOM 1132 C CA . VAL A 1 139 ? -15.645 -6.286 13.252 1.00 95.38 139 VAL A CA 1
ATOM 1133 C C . VAL A 1 139 ? -14.848 -6.128 14.544 1.00 95.38 139 VAL A C 1
ATOM 1135 O O . VAL A 1 139 ? -15.349 -6.506 15.599 1.00 95.38 139 VAL A O 1
ATOM 1138 N N . ALA A 1 140 ? -13.679 -5.485 14.482 1.00 95.00 140 ALA A N 1
ATOM 1139 C CA . ALA A 1 140 ? -12.845 -5.264 15.662 1.00 95.00 140 ALA A CA 1
ATOM 1140 C C . ALA A 1 140 ? -13.590 -4.479 16.759 1.00 95.00 140 ALA A C 1
ATOM 1142 O O . ALA A 1 140 ? -13.598 -4.874 17.922 1.00 95.00 140 ALA A O 1
ATOM 1143 N N . LYS A 1 141 ? -14.286 -3.394 16.392 1.00 94.62 141 LYS A N 1
ATOM 1144 C CA . LYS A 1 141 ? -15.051 -2.589 17.358 1.00 94.62 141 LYS A CA 1
ATOM 1145 C C . LYS A 1 141 ? -16.286 -3.298 17.897 1.00 94.62 141 LYS A C 1
ATOM 1147 O O . LYS A 1 141 ? -16.653 -3.100 19.054 1.00 94.62 141 LYS A O 1
ATOM 1152 N N . LYS A 1 142 ? -16.918 -4.144 17.089 1.00 94.94 142 LYS A N 1
ATOM 1153 C CA . LYS A 1 142 ? -18.040 -4.971 17.525 1.00 94.94 142 LYS A CA 1
ATOM 1154 C C . LYS A 1 142 ? -17.601 -6.031 18.531 1.00 94.94 142 LYS A C 1
ATOM 1156 O O . LYS A 1 142 ? -18.329 -6.257 19.491 1.00 94.94 142 LYS A O 1
ATOM 1161 N N . GLU A 1 143 ? -16.446 -6.659 18.330 1.00 94.50 143 GLU A N 1
ATOM 1162 C CA . GLU A 1 143 ? -15.873 -7.610 19.290 1.00 94.50 143 GLU A CA 1
ATOM 1163 C C . GLU A 1 143 ? -15.590 -6.926 20.634 1.00 94.50 143 GLU A C 1
ATOM 1165 O O . GLU A 1 143 ? -16.125 -7.364 21.651 1.00 94.50 143 GLU A O 1
ATOM 1170 N N . GLU A 1 144 ? -14.903 -5.775 20.629 1.00 93.31 144 GLU A N 1
ATOM 1171 C CA . GLU A 1 144 ? -14.667 -4.968 21.842 1.00 93.31 144 GLU A CA 1
ATOM 1172 C C . GLU A 1 144 ? -15.980 -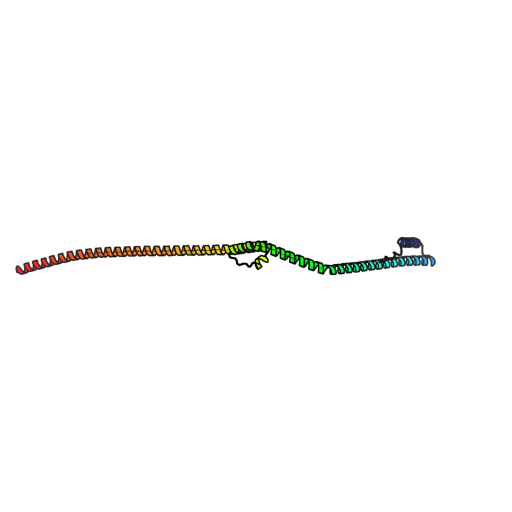4.615 22.573 1.00 93.31 144 GLU A C 1
ATOM 1174 O O . GLU A 1 144 ? -16.078 -4.704 23.801 1.00 93.31 144 GLU A O 1
ATOM 1179 N N . TYR A 1 145 ? -17.014 -4.223 21.822 1.00 94.56 145 TYR A N 1
ATOM 1180 C CA . TYR A 1 145 ? -18.323 -3.899 22.384 1.00 94.56 145 TYR A CA 1
ATOM 1181 C C . TYR A 1 145 ? -19.002 -5.120 23.016 1.00 94.56 145 TYR A C 1
ATOM 1183 O O . TYR A 1 145 ? -19.543 -5.021 24.121 1.00 94.56 145 TYR A O 1
ATOM 1191 N N . LEU A 1 146 ? -18.985 -6.270 22.335 1.00 94.12 146 LEU A N 1
ATOM 1192 C CA . LEU A 1 146 ? -19.588 -7.503 22.837 1.00 94.12 146 LEU A CA 1
ATOM 1193 C C . LEU A 1 146 ? -18.897 -7.987 24.112 1.00 94.12 146 LEU A C 1
ATOM 1195 O O . LEU A 1 146 ? -19.596 -8.360 25.054 1.00 94.12 146 LEU A O 1
ATOM 1199 N N . ASP A 1 147 ? -17.571 -7.903 24.176 1.00 94.06 147 ASP A N 1
ATOM 1200 C CA . ASP A 1 147 ? -16.802 -8.243 25.374 1.00 94.06 147 ASP A CA 1
ATOM 1201 C C . ASP A 1 147 ? -17.189 -7.338 26.551 1.00 94.06 147 ASP A C 1
ATOM 1203 O O . ASP A 1 147 ? -17.486 -7.817 27.649 1.00 94.06 147 ASP A O 1
ATOM 1207 N N . HIS A 1 148 ? -17.298 -6.026 26.318 1.00 92.12 148 HIS A N 1
ATOM 1208 C CA . HIS A 1 148 ? -17.732 -5.082 27.349 1.00 92.12 148 HIS A CA 1
ATOM 1209 C C . HIS A 1 148 ? -19.177 -5.342 27.814 1.00 92.12 148 HIS A C 1
ATOM 1211 O O . HIS A 1 148 ? -19.481 -5.250 29.006 1.00 92.12 148 HIS A O 1
ATOM 1217 N N . VAL A 1 149 ? -20.092 -5.676 26.897 1.00 93.19 149 VAL A N 1
ATOM 1218 C CA . VAL A 1 149 ? -21.484 -6.018 27.235 1.00 93.19 149 VAL A CA 1
ATOM 1219 C C . VAL A 1 149 ? -21.561 -7.315 28.041 1.00 93.19 149 VAL A C 1
ATOM 1221 O O . VAL A 1 149 ? -22.319 -7.378 29.013 1.00 93.19 149 VAL A O 1
ATOM 1224 N N . GLN A 1 150 ? -20.784 -8.335 27.673 1.00 93.25 150 GLN A N 1
ATOM 1225 C CA . GLN A 1 150 ? -20.719 -9.591 28.419 1.00 93.25 150 GLN A CA 1
ATOM 1226 C C . GLN A 1 150 ? -20.186 -9.368 29.832 1.00 93.25 150 GLN A C 1
ATOM 1228 O O . GLN A 1 150 ? -20.796 -9.847 30.789 1.00 93.25 150 GLN A O 1
ATOM 1233 N N . GLU A 1 151 ? -19.123 -8.578 29.981 1.00 93.31 151 GLU A N 1
ATOM 1234 C CA . GLU A 1 151 ? -18.552 -8.272 31.291 1.00 93.31 151 GLU A CA 1
ATOM 1235 C C . GLU A 1 151 ? -19.526 -7.475 32.167 1.00 93.31 151 GLU A C 1
ATOM 1237 O O . GLU A 1 151 ? -19.768 -7.832 33.318 1.00 93.31 151 GLU A O 1
ATOM 1242 N N . GLN A 1 152 ? -20.188 -6.456 31.610 1.00 92.19 152 GLN A N 1
ATOM 1243 C CA . GLN A 1 152 ? -21.248 -5.725 32.314 1.00 92.19 152 GLN A CA 1
ATOM 1244 C C . GLN A 1 152 ? -22.398 -6.643 32.743 1.00 92.19 152 GLN A C 1
ATOM 1246 O O . GLN A 1 152 ? -22.927 -6.498 33.846 1.00 92.19 152 GLN A O 1
ATOM 1251 N N . SER A 1 153 ? -22.801 -7.590 31.892 1.00 92.62 153 SER A N 1
ATOM 1252 C CA . SER A 1 153 ? -23.837 -8.561 32.246 1.00 92.62 153 SER A CA 1
ATOM 1253 C C . SER A 1 153 ? -23.381 -9.511 33.351 1.00 92.62 153 SER A C 1
ATOM 1255 O O . SER A 1 153 ? -24.213 -9.895 34.173 1.00 92.62 153 SER A O 1
ATOM 1257 N N . ARG A 1 154 ? -22.107 -9.910 33.366 1.00 94.81 154 ARG A N 1
ATOM 1258 C CA . ARG A 1 154 ? -21.533 -10.767 34.406 1.00 94.81 154 ARG A CA 1
ATOM 1259 C C . ARG A 1 154 ? -21.509 -10.045 35.748 1.00 94.81 154 ARG A C 1
ATOM 1261 O O . ARG A 1 154 ? -22.060 -10.563 36.711 1.00 94.81 154 ARG A O 1
ATOM 1268 N N . LEU A 1 155 ? -21.003 -8.813 35.773 1.00 93.81 155 LEU A N 1
ATOM 1269 C CA . LEU A 1 155 ? -20.966 -7.974 36.973 1.00 93.81 155 LEU A CA 1
ATOM 1270 C C . LEU A 1 155 ? -22.363 -7.705 37.547 1.00 93.81 155 LEU A C 1
ATOM 1272 O O . LEU A 1 155 ? -22.543 -7.742 38.760 1.00 93.81 155 LEU A O 1
ATOM 1276 N N . LYS A 1 156 ? -23.370 -7.472 36.692 1.00 93.81 156 LYS A N 1
ATOM 1277 C CA . LYS A 1 156 ? -24.762 -7.308 37.144 1.00 93.81 156 LYS A CA 1
ATOM 1278 C C . LYS A 1 156 ? -25.316 -8.573 37.792 1.00 93.81 156 LYS A C 1
ATOM 1280 O O . LYS A 1 156 ? -25.912 -8.479 38.856 1.00 93.81 156 LYS A O 1
ATOM 1285 N N . LYS A 1 157 ? -25.082 -9.744 37.193 1.00 93.69 157 LYS A N 1
ATOM 1286 C CA . LYS A 1 157 ? -25.514 -11.026 37.770 1.00 93.69 157 LYS A CA 1
ATOM 1287 C C . LYS A 1 157 ? -24.818 -11.321 39.095 1.00 93.69 157 LYS A C 1
ATOM 1289 O O . LYS A 1 157 ? -25.483 -11.711 40.042 1.00 93.69 157 LYS A O 1
ATOM 1294 N N . GLU A 1 158 ? -23.509 -11.091 39.179 1.00 93.25 158 GLU A N 1
ATOM 1295 C CA . GLU A 1 158 ? -22.751 -11.260 40.425 1.00 93.25 158 GLU A CA 1
ATOM 1296 C C . GLU A 1 158 ? -23.259 -10.310 41.528 1.00 93.25 158 GLU A C 1
ATOM 1298 O O . GLU A 1 158 ? -23.358 -10.709 42.689 1.00 93.25 158 GLU A O 1
ATOM 1303 N N . ALA A 1 159 ? -23.633 -9.073 41.178 1.00 93.44 159 ALA A N 1
ATOM 1304 C CA . ALA A 1 159 ? -24.238 -8.128 42.116 1.00 93.44 159 ALA A CA 1
ATOM 1305 C C . ALA A 1 159 ? -25.637 -8.574 42.581 1.00 93.44 159 ALA A C 1
ATOM 1307 O O . ALA A 1 159 ? -25.891 -8.589 43.782 1.00 93.44 159 ALA A O 1
ATOM 1308 N N . GLU A 1 160 ? -26.510 -8.993 41.658 1.00 92.25 160 GLU A N 1
ATOM 1309 C CA . GLU A 1 160 ? -27.852 -9.508 41.973 1.00 92.25 160 GLU A CA 1
ATOM 1310 C C . GLU A 1 160 ? -27.791 -10.774 42.845 1.00 92.25 160 GLU A C 1
ATOM 1312 O O . GLU A 1 160 ? -28.535 -10.899 43.816 1.00 92.25 160 GLU A O 1
ATOM 1317 N N . GLU A 1 161 ? -26.880 -11.708 42.550 1.00 93.12 161 GLU A N 1
ATOM 1318 C CA . GLU A 1 161 ? -26.680 -12.918 43.359 1.00 93.12 161 GLU A CA 1
ATOM 1319 C C . GLU A 1 161 ? -26.194 -12.589 44.771 1.00 93.12 161 GLU A C 1
ATOM 1321 O O . GLU A 1 161 ? -26.630 -13.224 45.737 1.00 93.12 161 GLU A O 1
ATOM 1326 N N . LYS A 1 162 ? -25.323 -11.584 44.906 1.00 94.19 162 LYS A N 1
ATOM 1327 C CA . LYS A 1 162 ? -24.840 -11.124 46.205 1.00 94.19 162 LYS A CA 1
ATOM 1328 C C . LYS A 1 162 ? -25.948 -10.461 47.022 1.00 94.19 162 LYS A C 1
ATOM 1330 O O . LYS A 1 162 ? -26.112 -10.817 48.184 1.00 94.19 162 LYS A O 1
ATOM 1335 N N . GLU A 1 163 ? -26.736 -9.567 46.424 1.00 92.94 163 GLU A N 1
ATOM 1336 C CA . GLU A 1 163 ? -27.885 -8.950 47.105 1.00 92.94 163 GLU A CA 1
ATOM 1337 C C . GLU A 1 163 ? -28.897 -10.008 47.565 1.00 92.94 163 GLU A C 1
ATOM 1339 O O . GLU A 1 163 ? -29.349 -9.981 48.710 1.00 92.94 163 GLU A O 1
ATOM 1344 N N . LEU A 1 164 ? -29.185 -11.003 46.720 1.00 92.69 164 LEU A N 1
ATOM 1345 C CA . LEU A 1 164 ? -30.086 -12.101 47.070 1.00 92.69 164 LEU A CA 1
ATOM 1346 C C . LEU A 1 164 ? -29.526 -12.980 48.205 1.00 92.69 164 LEU A C 1
ATOM 1348 O O . LEU A 1 164 ? -30.285 -13.499 49.029 1.00 92.69 164 LEU A O 1
ATOM 1352 N N . ALA A 1 165 ? -28.208 -13.195 48.243 1.00 93.38 165 ALA A N 1
ATOM 1353 C CA . ALA A 1 165 ? -27.548 -13.937 49.314 1.00 93.38 165 ALA A CA 1
ATOM 1354 C C . ALA A 1 165 ? -27.594 -13.170 50.645 1.00 93.38 165 ALA A C 1
ATOM 1356 O O . ALA A 1 165 ? -27.951 -13.763 51.668 1.00 93.38 165 ALA A O 1
ATOM 1357 N N . ASP A 1 166 ? -27.314 -11.865 50.615 1.00 93.44 166 ASP A N 1
ATOM 1358 C CA . ASP A 1 166 ? -27.368 -10.982 51.781 1.00 93.44 166 ASP A CA 1
ATOM 1359 C C . ASP A 1 166 ? -28.803 -10.900 52.345 1.00 93.44 166 ASP A C 1
ATOM 1361 O O . ASP A 1 166 ? -29.004 -11.031 53.556 1.00 93.44 166 ASP A O 1
ATOM 1365 N N . GLU A 1 167 ? -29.824 -10.791 51.484 1.00 92.25 167 GLU A N 1
ATOM 1366 C CA . GLU A 1 167 ? -31.240 -10.797 51.889 1.00 92.25 167 GLU A CA 1
ATOM 1367 C C . GLU A 1 167 ? -31.647 -12.135 52.531 1.00 92.25 167 GLU A C 1
ATOM 1369 O O . GLU A 1 167 ? -32.309 -12.168 53.574 1.00 92.25 167 GLU A O 1
ATOM 1374 N N . ARG A 1 168 ? -31.205 -13.265 51.961 1.00 93.12 168 ARG A N 1
ATOM 1375 C CA . ARG A 1 168 ? -31.452 -14.598 52.537 1.00 93.12 168 ARG A CA 1
ATOM 1376 C C . ARG A 1 168 ? -30.783 -14.777 53.894 1.00 93.12 168 ARG A C 1
ATOM 1378 O O . ARG A 1 168 ? -31.376 -15.403 54.774 1.00 93.12 168 ARG A O 1
ATOM 1385 N N . GLU A 1 169 ? -29.566 -14.267 54.076 1.00 93.88 169 GLU A N 1
ATOM 1386 C CA . GLU A 1 169 ? -28.875 -14.334 55.363 1.00 93.88 169 GLU A CA 1
ATOM 1387 C C . GLU A 1 169 ? -29.565 -13.456 56.415 1.00 93.88 169 GLU A C 1
ATOM 1389 O O . GLU A 1 169 ? -29.763 -13.910 57.546 1.00 93.88 169 GLU A O 1
ATOM 1394 N N . ALA A 1 170 ? -29.992 -12.245 56.045 1.00 93.62 170 ALA A N 1
ATOM 1395 C CA . ALA A 1 170 ? -30.742 -11.351 56.924 1.00 93.62 170 ALA A CA 1
ATOM 1396 C C . ALA A 1 170 ? -32.064 -11.986 57.387 1.00 93.62 170 ALA A C 1
ATOM 1398 O O . ALA A 1 170 ? -32.321 -12.058 58.589 1.00 93.62 170 ALA A O 1
ATOM 1399 N N . LEU A 1 171 ? -32.842 -12.554 56.459 1.00 92.88 171 LEU A N 1
ATOM 1400 C CA . LEU A 1 171 ? -34.077 -13.280 56.774 1.00 92.88 171 LEU A CA 1
ATOM 1401 C C . LEU A 1 171 ? -33.831 -14.505 57.664 1.00 92.88 171 LEU A C 1
ATOM 1403 O O . LEU A 1 171 ? -34.672 -14.844 58.500 1.00 92.88 171 LEU A O 1
ATOM 1407 N N . ARG A 1 172 ? -32.697 -15.199 57.494 1.00 93.75 172 ARG A N 1
ATOM 1408 C CA . ARG A 1 172 ? -32.343 -16.331 58.360 1.00 93.75 172 ARG A CA 1
ATOM 1409 C C . ARG A 1 172 ? -32.044 -15.864 59.783 1.00 93.75 172 ARG A C 1
ATOM 1411 O O . AR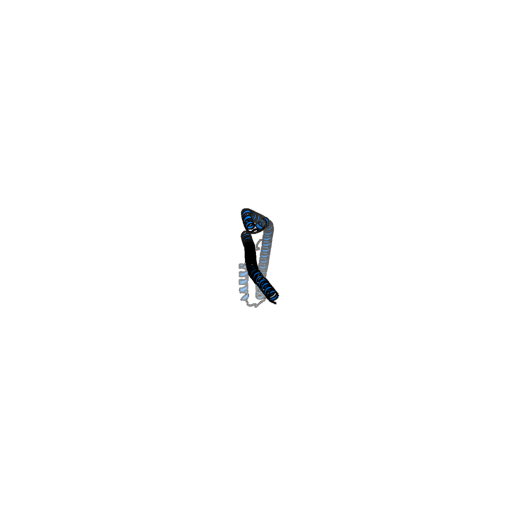G A 1 172 ? -32.581 -16.452 60.715 1.00 93.75 172 ARG A O 1
ATOM 1418 N N . LYS A 1 173 ? -31.254 -14.796 59.941 1.00 93.75 173 LYS A N 1
ATOM 1419 C CA . LYS A 1 173 ? -30.951 -14.200 61.253 1.00 93.75 173 LYS A CA 1
ATOM 1420 C C . LYS A 1 173 ? -32.212 -13.700 61.950 1.00 93.75 173 LYS A C 1
ATOM 1422 O O . LYS A 1 173 ? -32.419 -14.024 63.111 1.00 93.75 173 LYS A O 1
ATOM 1427 N N . GLU A 1 174 ? -33.095 -13.011 61.230 1.00 93.25 174 GLU A N 1
ATOM 1428 C CA . GLU A 1 174 ? -34.365 -12.537 61.788 1.00 93.25 174 GLU A CA 1
ATOM 1429 C C . GLU A 1 174 ? -35.237 -13.700 62.285 1.00 93.25 174 GLU A C 1
ATOM 1431 O O . GLU A 1 174 ? -35.785 -13.637 63.384 1.00 93.25 174 GLU A O 1
ATOM 1436 N N . LYS A 1 175 ? -35.325 -14.803 61.527 1.00 92.06 175 LYS A N 1
ATOM 1437 C CA . LYS A 1 175 ? -36.039 -16.009 61.976 1.00 92.06 175 LYS A CA 1
ATOM 1438 C C . LYS A 1 175 ? -35.406 -16.640 63.214 1.00 92.06 175 LYS A C 1
ATOM 1440 O O . LYS A 1 175 ? -36.140 -16.994 64.134 1.00 92.06 175 LYS A O 1
ATOM 1445 N N . GLU A 1 176 ? -34.080 -16.775 63.239 1.00 92.56 176 GLU A N 1
ATOM 1446 C CA . GLU A 1 176 ? -33.343 -17.319 64.387 1.00 92.56 176 GLU A CA 1
ATOM 1447 C C . GLU A 1 176 ? -33.560 -16.463 65.650 1.00 92.56 176 GLU A C 1
ATOM 1449 O O . GLU A 1 176 ? -33.816 -17.002 66.729 1.00 92.56 176 GLU A O 1
ATOM 1454 N N . ASP A 1 177 ? -33.527 -15.135 65.528 1.00 92.38 177 ASP A N 1
ATOM 1455 C CA . ASP A 1 177 ? -33.754 -14.216 66.648 1.00 92.38 177 ASP A CA 1
ATOM 1456 C C . ASP A 1 177 ? -35.207 -14.258 67.142 1.00 92.38 177 ASP A C 1
ATOM 1458 O O . ASP A 1 177 ? -35.462 -14.282 68.350 1.00 92.38 177 ASP A O 1
ATOM 1462 N N . LEU A 1 178 ? -36.174 -14.350 66.227 1.00 91.94 178 LEU A N 1
ATOM 1463 C CA . LEU A 1 178 ? -37.595 -14.432 66.563 1.00 91.94 178 LEU A CA 1
ATOM 1464 C C . LEU A 1 178 ? -37.955 -15.776 67.223 1.00 91.94 178 LEU A C 1
ATOM 1466 O O . LEU A 1 178 ? -38.814 -15.821 68.107 1.00 91.94 178 LEU A O 1
ATOM 1470 N N . GLU A 1 179 ? -37.288 -16.871 66.844 1.00 91.25 179 GLU A N 1
ATOM 1471 C CA . GLU A 1 179 ? -37.383 -18.156 67.548 1.00 91.25 179 GLU A CA 1
ATOM 1472 C C . GLU A 1 179 ? -36.776 -18.095 68.954 1.00 91.25 179 GLU A C 1
ATOM 1474 O O . GLU A 1 179 ? -37.419 -18.545 69.906 1.00 91.25 179 GLU A O 1
ATOM 1479 N N . ARG A 1 180 ? -35.594 -17.483 69.119 1.00 91.94 180 ARG A N 1
ATOM 1480 C CA . ARG A 1 180 ? -34.971 -17.300 70.443 1.00 91.94 180 ARG A CA 1
ATOM 1481 C C . ARG A 1 180 ? -35.843 -16.479 71.382 1.00 91.94 180 ARG A C 1
ATOM 1483 O O . ARG A 1 180 ? -35.981 -16.837 72.551 1.00 91.94 180 ARG A O 1
ATOM 1490 N N . GLU A 1 181 ? -36.451 -15.406 70.886 1.00 90.50 181 GLU A N 1
ATOM 1491 C CA . GLU A 1 181 ? -37.329 -14.570 71.702 1.00 90.50 181 GLU A CA 1
ATOM 1492 C C . GLU A 1 181 ? -38.610 -15.318 72.093 1.00 90.50 181 GLU A C 1
ATOM 1494 O O . GLU A 1 181 ? -39.014 -15.286 73.255 1.00 90.50 181 GLU A O 1
ATOM 1499 N N . LYS A 1 182 ? -39.204 -16.097 71.175 1.00 90.50 182 LYS A N 1
ATOM 1500 C CA . LYS A 1 182 ? -40.328 -16.990 71.510 1.00 90.50 182 LYS A CA 1
ATOM 1501 C C . LYS A 1 182 ? -39.956 -18.004 72.590 1.00 90.50 182 LYS A C 1
ATOM 1503 O O . LYS A 1 182 ? -40.757 -18.251 73.492 1.00 90.50 182 LYS A O 1
ATOM 1508 N N . GLU A 1 183 ? -38.765 -18.594 72.514 1.00 90.38 183 GLU A N 1
ATOM 1509 C CA . GLU A 1 183 ? -38.299 -19.554 73.514 1.00 90.38 183 GLU A CA 1
ATOM 1510 C C . GLU A 1 183 ? -38.064 -18.890 74.880 1.00 90.38 183 GLU A C 1
ATOM 1512 O O . GLU A 1 183 ? -38.435 -19.463 75.906 1.00 90.38 183 GLU A O 1
ATOM 1517 N N . ARG A 1 184 ? -37.520 -17.664 74.907 1.00 90.75 184 ARG A N 1
ATOM 1518 C CA . ARG A 1 184 ? -37.379 -16.868 76.137 1.00 90.75 184 ARG A CA 1
ATOM 1519 C C . ARG A 1 184 ? -38.726 -16.555 76.769 1.00 90.75 184 ARG A C 1
ATOM 1521 O O . ARG A 1 184 ? -38.919 -16.884 77.933 1.00 90.75 184 ARG A O 1
ATOM 1528 N N . VAL A 1 185 ? -39.675 -16.022 75.999 1.00 90.25 185 VAL A N 1
ATOM 1529 C CA . VAL A 1 185 ? -41.027 -15.713 76.495 1.00 90.25 185 VAL A CA 1
ATOM 1530 C C . VAL A 1 185 ? -41.711 -16.969 77.039 1.00 90.25 185 VAL A C 1
ATOM 1532 O O . VAL A 1 185 ? -42.356 -16.915 78.084 1.00 90.25 185 VAL A O 1
ATOM 1535 N N . LYS A 1 186 ? -41.542 -18.121 76.376 1.00 91.50 186 LYS A N 1
ATOM 1536 C CA . LYS A 1 186 ? -42.082 -19.397 76.861 1.00 91.50 186 LYS A CA 1
ATOM 1537 C C . LYS A 1 186 ? -41.445 -19.824 78.189 1.00 91.50 186 LYS A C 1
ATOM 1539 O O . LYS A 1 186 ? -42.178 -20.176 79.109 1.00 91.50 186 LYS A O 1
ATOM 1544 N N . LYS A 1 187 ? -40.114 -19.759 78.309 1.00 89.31 187 LYS A N 1
ATOM 1545 C CA . LYS A 1 187 ? -39.400 -20.070 79.561 1.00 89.31 187 LYS A CA 1
ATOM 1546 C C . LYS A 1 187 ? -39.785 -19.121 80.692 1.00 89.31 187 LYS A C 1
ATOM 1548 O O . LYS A 1 187 ? -39.991 -19.574 81.812 1.00 89.31 187 LYS A O 1
ATOM 1553 N N . ASP A 1 188 ? -39.924 -17.831 80.408 1.00 88.81 188 ASP A N 1
ATOM 1554 C CA . ASP A 1 188 ? -40.329 -16.836 81.400 1.00 88.81 188 ASP A CA 1
ATOM 1555 C C . ASP A 1 188 ? -41.772 -17.075 81.870 1.00 88.81 188 ASP A C 1
ATOM 1557 O O . ASP A 1 188 ? -42.045 -17.014 83.069 1.00 88.81 188 ASP A O 1
ATOM 1561 N N . ALA A 1 189 ? -42.681 -17.446 80.961 1.00 87.69 189 ALA A N 1
ATOM 1562 C CA . ALA A 1 189 ? -44.047 -17.836 81.308 1.00 87.69 189 ALA A CA 1
ATOM 1563 C C . ALA A 1 189 ? -44.100 -19.131 82.142 1.00 87.69 189 ALA A C 1
ATOM 1565 O O . ALA A 1 189 ? -44.832 -19.191 83.130 1.00 87.69 189 ALA A O 1
ATOM 1566 N N . GLU A 1 190 ? -43.312 -20.152 81.787 1.00 88.12 190 GLU A N 1
ATOM 1567 C CA . GLU A 1 190 ? -43.193 -21.399 82.560 1.00 88.12 190 GLU A CA 1
ATOM 1568 C C . GLU A 1 190 ? -42.620 -21.140 83.964 1.00 88.12 190 GLU A C 1
ATOM 1570 O O . GLU A 1 190 ? -43.155 -21.639 84.956 1.00 88.12 190 GLU A O 1
ATOM 1575 N N . ASN A 1 191 ? -41.581 -20.306 84.071 1.00 86.56 191 ASN A N 1
ATOM 1576 C CA . ASN A 1 191 ? -40.993 -19.907 85.349 1.00 86.56 191 ASN A CA 1
ATOM 1577 C C . ASN A 1 191 ? -41.985 -19.118 86.213 1.00 86.56 191 ASN A C 1
ATOM 1579 O O . ASN A 1 191 ? -42.094 -19.385 87.409 1.00 86.56 191 ASN A O 1
ATOM 1583 N N . ALA A 1 192 ? -42.741 -18.187 85.624 1.00 86.56 192 ALA A N 1
ATOM 1584 C CA . ALA A 1 192 ? -43.772 -17.431 86.332 1.00 86.56 192 ALA A CA 1
ATOM 1585 C C . ALA A 1 192 ? -44.913 -18.336 86.828 1.00 86.56 192 ALA A C 1
ATOM 1587 O O . ALA A 1 192 ? -45.367 -18.184 87.962 1.00 86.56 192 ALA A O 1
ATOM 1588 N N . ALA A 1 193 ? -45.346 -19.309 86.019 1.00 85.81 193 ALA A N 1
ATOM 1589 C CA . ALA A 1 193 ? -46.353 -20.290 86.421 1.00 85.81 193 ALA A CA 1
ATOM 1590 C C . ALA A 1 193 ? -45.865 -21.157 87.591 1.00 85.81 193 ALA A C 1
ATOM 1592 O O . ALA A 1 193 ? -46.587 -21.327 88.574 1.00 85.81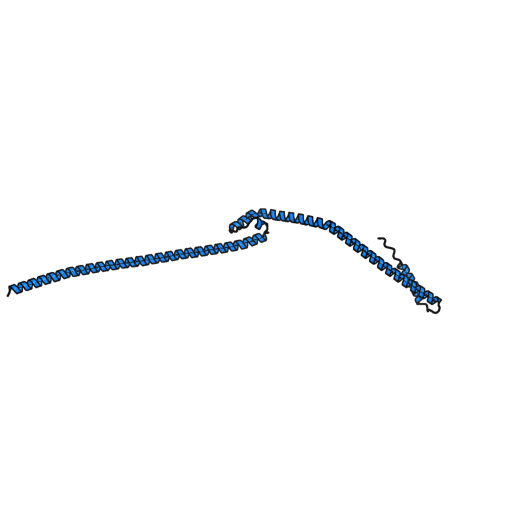 193 ALA A O 1
ATOM 1593 N N . ARG A 1 194 ? -44.617 -21.635 87.526 1.00 85.19 194 ARG A N 1
ATOM 1594 C CA . ARG A 1 194 ? -43.992 -22.408 88.605 1.00 85.19 194 ARG A CA 1
ATOM 1595 C C . ARG A 1 194 ? -43.834 -21.587 89.885 1.00 85.19 194 ARG A C 1
ATOM 1597 O O . ARG A 1 194 ? -44.091 -22.104 90.967 1.00 85.19 194 ARG A O 1
ATOM 1604 N N . GLN A 1 195 ? -43.443 -20.317 89.781 1.00 84.56 195 GLN A N 1
ATOM 1605 C CA . GLN A 1 195 ? -43.347 -19.431 90.943 1.00 84.56 195 GLN A CA 1
ATOM 1606 C C . GLN A 1 195 ? -44.723 -19.201 91.579 1.00 84.56 195 GLN A C 1
ATOM 1608 O O . GLN A 1 195 ? -44.854 -19.306 92.793 1.00 84.56 195 GLN A O 1
ATOM 1613 N N . ALA A 1 196 ? -45.763 -18.982 90.769 1.00 84.62 196 ALA A N 1
ATOM 1614 C CA . ALA A 1 196 ? -47.129 -18.839 91.264 1.00 84.62 196 ALA A CA 1
ATOM 1615 C C . ALA A 1 196 ? -47.654 -20.114 91.953 1.00 84.62 196 ALA A C 1
ATOM 1617 O O . ALA A 1 196 ? -48.467 -20.027 92.873 1.00 84.62 196 ALA A O 1
ATOM 1618 N N . GLU A 1 197 ? -47.215 -21.298 91.521 1.00 81.44 197 GLU A N 1
ATOM 1619 C CA . GLU A 1 197 ? -47.552 -22.571 92.165 1.00 81.44 197 GLU A CA 1
ATOM 1620 C C . GLU A 1 197 ? -46.815 -22.747 93.501 1.00 81.44 197 GLU A C 1
ATOM 1622 O O . GLU A 1 197 ? -47.452 -23.042 94.510 1.00 81.44 197 GLU A O 1
ATOM 1627 N N . LEU A 1 198 ? -45.512 -22.446 93.542 1.00 81.38 198 LEU A N 1
ATOM 1628 C CA . LEU A 1 198 ? -44.722 -22.434 94.779 1.00 81.38 198 LEU A CA 1
ATOM 1629 C C . LEU A 1 198 ? -45.273 -21.438 95.808 1.00 81.38 198 LEU A C 1
ATOM 1631 O O . LEU A 1 198 ? -45.356 -21.755 96.993 1.00 81.38 198 LEU A O 1
ATOM 1635 N N . ASP A 1 199 ? -45.688 -20.249 95.369 1.00 81.94 199 ASP A N 1
ATOM 1636 C CA . ASP A 1 199 ? -46.279 -19.240 96.249 1.00 81.94 199 ASP A CA 1
ATOM 1637 C C . ASP A 1 199 ? -47.639 -19.704 96.803 1.00 81.94 199 ASP A C 1
ATOM 1639 O O . ASP A 1 199 ? -47.947 -19.453 97.970 1.00 81.94 199 ASP A O 1
ATOM 1643 N N . LYS A 1 200 ? -48.438 -20.443 96.014 1.00 81.19 200 LYS A N 1
ATOM 1644 C CA . LYS A 1 200 ? -49.677 -21.084 96.494 1.00 81.19 200 LYS A CA 1
ATOM 1645 C C . LYS A 1 200 ? -49.395 -22.185 97.510 1.00 81.19 200 LYS A C 1
ATOM 1647 O O . LYS A 1 200 ? -50.060 -22.225 98.542 1.00 81.19 200 LYS A O 1
ATOM 1652 N N . GLU A 1 201 ? -48.434 -23.067 97.241 1.00 78.12 201 GLU A N 1
ATOM 1653 C CA . GLU A 1 201 ? -48.043 -24.124 98.180 1.00 78.12 201 GLU A CA 1
ATOM 1654 C C . GLU A 1 201 ? -47.538 -23.537 99.495 1.00 78.12 201 GLU A C 1
ATOM 1656 O O . GLU A 1 201 ? -47.960 -23.971 100.566 1.00 78.12 201 GLU A O 1
ATOM 1661 N N . LYS A 1 202 ? -46.704 -22.496 99.422 1.00 82.19 202 LYS A N 1
ATOM 1662 C CA . LYS A 1 202 ? -46.206 -21.786 100.598 1.00 82.19 202 LYS A CA 1
ATOM 1663 C C . LYS A 1 202 ? -47.333 -21.111 101.373 1.00 82.19 202 LYS A C 1
ATOM 1665 O O . LYS A 1 202 ? -47.383 -21.253 102.585 1.00 82.19 202 LYS A O 1
ATOM 1670 N N . ALA A 1 203 ? -48.287 -20.469 100.697 1.00 78.06 203 ALA A N 1
ATOM 1671 C CA . ALA A 1 203 ? -49.459 -19.898 101.359 1.00 78.06 203 ALA A CA 1
ATOM 1672 C C . ALA A 1 203 ? -50.316 -20.971 102.059 1.00 78.06 203 ALA A C 1
ATOM 1674 O O . ALA A 1 203 ? -50.808 -20.746 103.164 1.00 78.06 203 ALA A O 1
ATOM 1675 N N . VAL A 1 204 ? -50.479 -22.153 101.454 1.00 77.81 204 VAL A N 1
ATOM 1676 C CA . VAL A 1 204 ? -51.170 -23.291 102.086 1.00 77.81 204 VAL A CA 1
ATOM 1677 C C . VAL A 1 204 ? -50.384 -23.811 103.291 1.00 77.81 204 VAL A C 1
ATOM 1679 O O . VAL A 1 204 ? -50.987 -24.128 104.318 1.00 77.81 204 VAL A O 1
ATOM 1682 N N . GLN A 1 205 ? -49.057 -23.890 103.188 1.00 76.19 205 GLN A N 1
ATOM 1683 C CA . GLN A 1 205 ? -48.194 -24.337 104.275 1.00 76.19 205 GLN A CA 1
ATOM 1684 C C . GLN A 1 205 ? -48.186 -23.337 105.436 1.00 76.19 205 GLN A C 1
ATOM 1686 O O . GLN A 1 205 ? -48.407 -23.748 106.565 1.00 76.19 205 GLN A O 1
ATOM 1691 N N . ASP A 1 206 ? -48.079 -22.035 105.171 1.00 77.38 206 ASP A N 1
ATOM 1692 C CA . ASP A 1 206 ? -48.150 -20.982 106.191 1.00 77.38 206 ASP A CA 1
ATOM 1693 C C . ASP A 1 206 ? -49.502 -21.006 106.934 1.00 77.38 206 ASP A C 1
ATOM 1695 O O . ASP A 1 206 ? -49.560 -20.782 108.144 1.00 77.38 206 ASP A O 1
ATOM 1699 N N . VAL A 1 207 ? -50.607 -21.326 106.241 1.00 75.38 207 VAL A N 1
ATOM 1700 C CA . VAL A 1 207 ? -51.924 -21.534 106.874 1.00 75.38 207 VAL A CA 1
ATOM 1701 C C . VAL A 1 207 ? -51.932 -22.780 107.763 1.00 75.38 207 VAL A C 1
ATOM 1703 O O . VAL A 1 207 ? -52.487 -22.729 108.862 1.00 75.38 207 VAL A O 1
ATOM 1706 N N . LYS A 1 208 ? -51.315 -23.887 107.328 1.00 75.12 208 LYS A N 1
ATOM 1707 C CA . LYS A 1 208 ? -51.181 -25.104 108.145 1.00 75.12 208 LYS A CA 1
ATOM 1708 C C . LYS A 1 208 ? -50.303 -24.868 109.367 1.00 75.12 208 LYS A C 1
ATOM 1710 O O . LYS A 1 208 ? -50.737 -25.187 110.467 1.00 75.12 208 LYS A O 1
ATOM 1715 N N . ASP A 1 209 ? -49.137 -24.262 109.191 1.00 75.56 209 ASP A N 1
ATOM 1716 C CA . ASP A 1 209 ? -48.182 -23.976 110.260 1.00 75.56 209 ASP A CA 1
ATOM 1717 C C . ASP A 1 209 ? -48.791 -23.001 111.279 1.00 75.56 209 ASP A C 1
ATOM 1719 O O . ASP A 1 209 ? -48.623 -23.167 112.489 1.00 75.56 209 ASP A O 1
ATOM 1723 N N . LYS A 1 210 ? -49.582 -22.019 110.822 1.00 75.94 210 LYS A N 1
ATOM 1724 C CA . LYS A 1 210 ? -50.347 -21.133 111.708 1.00 75.94 210 LYS A CA 1
ATOM 1725 C C . LYS A 1 210 ? -51.444 -21.887 112.459 1.00 75.94 210 LYS A C 1
ATOM 1727 O O . LYS A 1 210 ? -51.553 -21.718 113.668 1.00 75.94 210 LYS A O 1
ATOM 1732 N N . ALA A 1 211 ? -52.193 -22.765 111.792 1.00 71.88 211 ALA A N 1
ATOM 1733 C CA . ALA A 1 211 ? -53.191 -23.611 112.447 1.00 71.88 211 ALA A CA 1
ATOM 1734 C C . ALA A 1 211 ? -52.563 -24.585 113.464 1.00 71.88 211 ALA A C 1
ATOM 1736 O O . ALA A 1 211 ? -53.149 -24.847 114.513 1.00 71.88 211 ALA A O 1
ATOM 1737 N N . GLU A 1 212 ? -51.365 -25.105 113.193 1.00 71.56 212 GLU A N 1
ATOM 1738 C CA . GLU A 1 212 ? -50.636 -26.002 114.092 1.00 71.56 212 GLU A CA 1
ATOM 1739 C C . GLU A 1 212 ? -50.017 -25.253 115.279 1.00 71.56 212 GLU A C 1
ATOM 1741 O O . GLU A 1 212 ? -50.091 -25.730 116.411 1.00 71.56 212 GLU A O 1
ATOM 1746 N N . SER A 1 213 ? -49.489 -24.048 115.050 1.00 73.06 213 SER A N 1
ATOM 1747 C CA . SER A 1 213 ? -49.038 -23.121 116.095 1.00 73.06 213 SER A CA 1
ATOM 1748 C C . SER A 1 213 ? -50.189 -22.697 117.007 1.00 73.06 213 SER A C 1
ATOM 1750 O O . SER A 1 213 ? -50.062 -22.761 118.230 1.00 73.06 213 SER A O 1
ATOM 1752 N N . ASP A 1 214 ? -51.346 -22.354 116.437 1.00 71.31 214 ASP A N 1
ATOM 1753 C CA . ASP A 1 214 ? -52.553 -22.029 117.198 1.00 71.31 214 ASP A CA 1
ATOM 1754 C C . ASP A 1 214 ? -53.051 -23.257 117.985 1.00 71.31 214 ASP A C 1
ATOM 1756 O O . ASP A 1 214 ? -53.411 -23.138 119.157 1.00 71.31 214 ASP A O 1
ATOM 1760 N N . ARG A 1 215 ? -52.962 -24.468 117.413 1.00 72.56 215 ARG A N 1
ATOM 1761 C CA . ARG A 1 215 ? -53.264 -25.727 118.116 1.00 72.56 215 ARG A CA 1
ATOM 1762 C C . ARG A 1 215 ? -52.281 -26.018 119.256 1.00 72.56 215 ARG A C 1
ATOM 1764 O O . ARG A 1 215 ? -52.704 -26.462 120.321 1.00 72.56 215 ARG A O 1
ATOM 1771 N N . GLN A 1 216 ? -50.985 -25.772 119.068 1.00 69.88 216 GLN A N 1
ATOM 1772 C CA . GLN A 1 216 ? -49.972 -25.942 120.114 1.00 69.88 216 GLN A CA 1
ATOM 1773 C C . GLN A 1 216 ? -50.108 -24.904 121.232 1.00 69.88 216 GLN A C 1
ATOM 1775 O O . GLN A 1 216 ? -49.932 -25.255 122.399 1.00 69.88 216 GLN A O 1
ATOM 1780 N N . LYS A 1 217 ? -50.455 -23.653 120.905 1.00 72.56 217 LYS A N 1
ATOM 1781 C CA . LYS A 1 217 ? -50.785 -22.621 121.899 1.00 72.56 217 LYS A CA 1
ATOM 1782 C C . LYS A 1 217 ? -52.019 -23.008 122.705 1.00 72.56 217 LYS A C 1
ATOM 1784 O O . LYS A 1 217 ? -51.956 -22.973 123.926 1.00 72.56 217 LYS A O 1
ATOM 1789 N N . PHE A 1 218 ? -53.071 -23.493 122.047 1.00 67.19 218 PHE A N 1
ATOM 1790 C CA . PHE A 1 218 ? -54.276 -23.985 122.718 1.00 67.19 218 PHE A CA 1
ATOM 1791 C C . PHE A 1 218 ? -53.989 -25.173 123.657 1.00 67.19 218 PHE A C 1
ATOM 1793 O O . PHE A 1 218 ? -54.500 -25.230 124.771 1.00 67.19 218 PHE A O 1
ATOM 1800 N N . LEU A 1 219 ? -53.120 -26.105 123.247 1.00 61.44 219 LEU A N 1
ATOM 1801 C CA . LEU A 1 219 ? -52.693 -27.236 124.082 1.00 61.44 219 LEU A CA 1
ATOM 1802 C C . LEU A 1 219 ? -51.802 -26.818 125.266 1.00 61.44 219 LEU A C 1
ATOM 1804 O O . LEU A 1 219 ? -51.864 -27.452 126.319 1.00 61.44 219 LEU A O 1
ATOM 1808 N N . LYS A 1 220 ? -50.978 -25.771 125.119 1.00 64.06 220 LYS A N 1
ATOM 1809 C CA . LYS A 1 220 ? -50.213 -25.187 126.235 1.00 64.06 220 LYS A CA 1
ATOM 1810 C C . LYS A 1 220 ? -51.115 -24.439 127.216 1.00 64.06 220 LYS A C 1
ATOM 1812 O O . LYS A 1 220 ? -50.967 -24.643 128.413 1.00 64.06 220 LYS A O 1
ATOM 1817 N N . GLU A 1 221 ? -52.084 -23.669 126.725 1.00 59.78 221 GLU A N 1
ATOM 1818 C CA . GLU A 1 221 ? -53.077 -22.985 127.565 1.00 59.78 221 GLU A CA 1
ATOM 1819 C C . GLU A 1 221 ? -54.022 -23.957 128.291 1.00 59.78 221 GLU A C 1
ATOM 1821 O O . GLU A 1 221 ? -54.522 -23.627 129.364 1.00 59.78 221 GLU A O 1
ATOM 1826 N N . GLN A 1 222 ? -54.265 -25.157 127.747 1.00 56.31 222 GLN A N 1
ATOM 1827 C CA . GLN A 1 222 ? -54.952 -26.226 128.483 1.00 56.31 222 GLN A CA 1
ATOM 1828 C C . GLN A 1 222 ? -54.079 -26.820 129.592 1.00 56.31 222 GLN A C 1
ATOM 1830 O O . GLN A 1 222 ? -54.576 -27.040 130.688 1.00 56.31 222 GLN A O 1
ATOM 1835 N N . LYS A 1 223 ? -52.779 -27.029 129.345 1.00 55.88 223 LYS A N 1
ATOM 1836 C CA . LYS A 1 223 ? -51.861 -27.548 130.370 1.00 55.88 223 LYS A CA 1
ATOM 1837 C C . LYS A 1 223 ? -51.582 -26.556 131.502 1.00 55.88 223 LYS A C 1
ATOM 1839 O O . LYS A 1 223 ? -51.441 -26.992 132.630 1.00 55.88 223 LYS A O 1
ATOM 1844 N N . GLU A 1 224 ? -51.558 -25.252 131.232 1.00 55.47 224 GLU A N 1
ATOM 1845 C CA . GLU A 1 224 ? -51.425 -24.212 132.273 1.00 55.47 224 GLU A CA 1
ATOM 1846 C C . GLU A 1 224 ? -52.722 -23.954 133.065 1.00 55.47 224 GLU A C 1
ATOM 1848 O O . GLU A 1 224 ? -52.706 -23.188 134.023 1.00 55.47 224 GLU A O 1
ATOM 1853 N N . LYS A 1 225 ? -53.853 -24.560 132.677 1.00 54.31 225 LYS A N 1
ATOM 1854 C CA . LYS A 1 225 ? -55.116 -24.508 133.436 1.00 54.31 225 LYS A CA 1
ATOM 1855 C C . LYS A 1 225 ? -55.381 -25.757 134.281 1.00 54.31 225 LYS A C 1
ATOM 1857 O O . LYS A 1 225 ? -56.331 -25.735 135.061 1.00 54.31 225 LYS A O 1
ATOM 1862 N N . ASP A 1 226 ? -54.561 -26.795 134.123 1.00 47.56 226 ASP A N 1
ATOM 1863 C CA . ASP A 1 226 ? -54.673 -28.076 134.831 1.00 47.56 226 ASP A CA 1
ATOM 1864 C C . ASP A 1 226 ? -53.566 -28.288 135.900 1.00 47.56 226 ASP A C 1
ATOM 1866 O O . ASP A 1 226 ? -53.573 -29.329 136.556 1.00 47.56 226 ASP A O 1
ATOM 1870 N N . ASP A 1 227 ? -52.674 -27.307 136.117 1.00 41.59 227 ASP A N 1
ATOM 1871 C CA . ASP A 1 227 ? -51.711 -27.206 137.241 1.00 41.59 227 ASP A CA 1
ATOM 1872 C C . ASP A 1 227 ? -52.027 -25.973 138.117 1.00 41.59 227 ASP A C 1
ATOM 1874 O O . ASP A 1 227 ? -51.856 -26.055 139.358 1.00 41.59 227 ASP A O 1
#

Secondary structure (DSSP, 8-state):
---PPPSS-HHHHHHHHHHHHHHHTS---SHHHHHHHHHHHHHHHHHHHHHHHHHHHHHHHHHHHHHHHHHHHHHHHHHHHHHHHHHHHHHHHHHHHHHHHHHHHHHHHHHHHHHHTT----HHHHHHS-HHHHHHHHHHHHHHHHHHHHHHHHHHHHHHHHHHHHHHHHHHHHHHHHHHHHHHHHHHHHHHHHHHHHHHHHHHHHHHHHHHHHHHHHHHHHHTT--

Organism: NCBI:txid412755

pLDDT: mean 87.46, std 10.34, range [41.59, 97.31]

Radius of gyration: 69.13 Å; chains: 1; bounding box: 121×46×200 Å

Foldseek 3Di:
DDLDDDPPDPVVLVVLVVLLVVLVPDDCPDPVSVVSNVVSVVVNVVRVVSNVVSVVVVVVVVVVVVVVVVVVVVVVCVVCVVVVVVVVVVVVVVVLVVLLVVQVVCLVVLVVLCVVLVHDDDSVRSSVDDPVRSVVVSVVSNVVSVVVVVVVVVVVVVVVVVVVVVVVVVVVVVVVVVVVVVVVVVVVVVVVVVVVVVVVVVVVVVVVVVVVVVVVVVVVVVVVVVD

Sequence (227 aa):
MEIKEFNPTRAEVQKAKDESLVLLEKEITDVNTFTEVDEGRKKLAKMMSTISNFAKAARAGYIKAQKDNIKQENELIDEIKPTRDKLKEKLNTYKEKQIIETRKKFLPKRMEQFAEIKCDITEEELLKLDDDQVAALYVAKKEEYLDHVQEQSRLKKEAEEKELADEREALRKEKEDLEREKERVKKDAENAARQAELDKEKAVQDVKDKAESDRQKFLKEQKEKDD